Protein AF-A0AAV8SCW3-F1 (afdb_monomer_lite)

Radius of gyration: 29.15 Å; chains: 1; bounding box: 71×76×72 Å

Structure (mmCIF, N/CA/C/O backbone):
data_AF-A0AAV8SCW3-F1
#
_entry.id   AF-A0AAV8SCW3-F1
#
loop_
_atom_site.group_PDB
_atom_site.id
_atom_site.type_symbol
_atom_site.label_atom_id
_atom_site.label_alt_id
_atom_site.label_comp_id
_atom_site.label_asym_id
_atom_site.label_entity_id
_atom_site.label_seq_id
_atom_site.pdbx_PDB_ins_code
_atom_site.Cartn_x
_atom_site.Cartn_y
_atom_site.Cartn_z
_atom_site.occupancy
_atom_site.B_iso_or_equiv
_atom_site.auth_seq_id
_atom_site.auth_comp_id
_atom_site.auth_asym_id
_atom_site.auth_atom_id
_atom_site.pdbx_PDB_model_num
ATOM 1 N N . MET A 1 1 ? 8.916 -46.471 -36.938 1.00 44.56 1 MET A N 1
ATOM 2 C CA . MET A 1 1 ? 9.208 -45.600 -35.773 1.00 44.56 1 MET A CA 1
ATOM 3 C C . MET A 1 1 ? 8.696 -46.179 -34.440 1.00 44.56 1 MET A C 1
ATOM 5 O O . MET A 1 1 ? 8.661 -45.462 -33.456 1.00 44.56 1 MET A O 1
ATOM 9 N N . SER A 1 2 ? 8.352 -47.471 -34.345 1.00 46.06 2 SER A N 1
ATOM 10 C CA . SER A 1 2 ? 7.665 -48.076 -33.186 1.00 46.06 2 SER A CA 1
ATOM 11 C C . SER A 1 2 ? 8.576 -48.681 -32.098 1.00 46.06 2 SER A C 1
ATOM 13 O O . SER A 1 2 ? 8.139 -49.564 -31.369 1.00 46.06 2 SER A O 1
ATOM 15 N N . LYS A 1 3 ? 9.838 -48.249 -31.971 1.00 53.41 3 LYS A N 1
ATOM 16 C CA . LYS A 1 3 ? 10.759 -48.738 -30.919 1.00 53.41 3 LYS A CA 1
ATOM 17 C C . LYS A 1 3 ? 11.682 -47.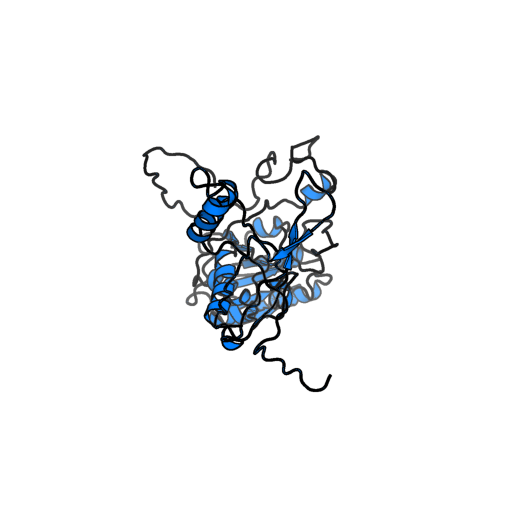638 -30.385 1.00 53.41 3 LYS A C 1
ATOM 19 O O . LYS A 1 3 ? 12.893 -47.815 -30.336 1.00 53.41 3 LYS A O 1
ATOM 24 N N . VAL A 1 4 ? 11.122 -46.483 -30.039 1.00 55.62 4 VAL A N 1
ATOM 25 C CA . VAL A 1 4 ? 11.851 -45.472 -29.264 1.00 55.62 4 VAL A CA 1
ATOM 26 C C . VAL A 1 4 ? 11.096 -45.291 -27.957 1.00 55.62 4 VAL A C 1
ATOM 28 O O . VAL A 1 4 ? 9.950 -44.849 -27.965 1.00 55.62 4 VAL A O 1
ATOM 31 N N . GLU A 1 5 ? 11.719 -45.698 -26.857 1.00 60.50 5 GLU A N 1
ATOM 32 C CA . GLU A 1 5 ? 11.221 -45.464 -25.506 1.00 60.50 5 GLU A CA 1
ATOM 33 C C . GLU A 1 5 ? 11.878 -44.190 -24.973 1.00 60.50 5 GLU A C 1
ATOM 35 O O . GLU A 1 5 ? 13.104 -44.076 -24.936 1.00 60.50 5 GLU A O 1
ATOM 40 N N . MET A 1 6 ? 11.063 -43.204 -24.602 1.00 54.41 6 MET A N 1
ATOM 41 C CA . MET A 1 6 ? 11.548 -41.997 -23.941 1.00 54.41 6 MET A CA 1
ATOM 42 C C . MET A 1 6 ? 11.808 -42.322 -22.473 1.00 54.41 6 MET A C 1
ATOM 44 O O . MET A 1 6 ? 10.876 -42.444 -21.689 1.00 54.41 6 MET A O 1
ATOM 48 N N . VAL A 1 7 ? 13.082 -42.440 -22.108 1.00 62.56 7 VAL A N 1
ATOM 49 C CA . VAL A 1 7 ? 13.530 -42.787 -20.744 1.00 62.56 7 VAL A CA 1
ATOM 50 C C . VAL A 1 7 ? 13.695 -41.561 -19.836 1.00 62.56 7 VAL A C 1
ATOM 52 O O . VAL A 1 7 ? 14.226 -41.656 -18.735 1.00 62.56 7 VAL A O 1
ATOM 55 N N . LEU A 1 8 ? 13.269 -40.389 -20.309 1.00 58.16 8 LEU A N 1
ATOM 56 C CA . LEU A 1 8 ? 13.332 -39.132 -19.573 1.00 58.16 8 LEU A CA 1
ATOM 57 C C . LEU A 1 8 ? 12.243 -39.118 -18.488 1.00 58.16 8 LEU A C 1
ATOM 59 O O . LEU A 1 8 ? 11.066 -39.036 -18.837 1.00 58.16 8 LEU A O 1
ATOM 63 N N . PRO A 1 9 ? 12.591 -39.148 -17.184 1.00 58.59 9 PRO A N 1
ATOM 64 C CA . PRO A 1 9 ? 11.592 -39.116 -16.114 1.00 58.59 9 PRO A CA 1
ATOM 65 C C . PRO A 1 9 ? 10.885 -37.752 -16.003 1.00 58.59 9 PRO A C 1
ATOM 67 O O . PRO A 1 9 ? 9.935 -37.619 -15.236 1.00 58.59 9 PRO A O 1
ATOM 70 N N . VAL A 1 10 ? 11.348 -36.735 -16.745 1.00 52.50 10 VAL A N 1
ATOM 71 C CA . VAL A 1 10 ? 10.848 -35.355 -16.716 1.00 52.50 10 VAL A CA 1
ATOM 72 C C . VAL A 1 10 ? 10.909 -34.698 -18.102 1.00 52.50 10 VAL A C 1
ATOM 74 O O . VAL A 1 10 ? 11.792 -34.990 -18.908 1.00 52.50 10 VAL A O 1
ATOM 77 N N . VAL A 1 11 ? 9.980 -33.777 -18.377 1.00 59.44 11 VAL A N 1
ATOM 78 C CA . VAL A 1 11 ? 9.971 -32.940 -19.592 1.00 59.44 11 VAL A CA 1
ATOM 79 C C . VAL A 1 11 ? 10.861 -31.716 -19.366 1.00 59.44 11 VAL A C 1
ATOM 81 O O . VAL A 1 11 ? 10.663 -30.979 -18.404 1.00 59.44 11 VAL A O 1
ATOM 84 N N . ILE A 1 12 ? 11.832 -31.480 -20.251 1.00 56.88 12 ILE A N 1
ATOM 85 C CA . ILE A 1 12 ? 12.830 -30.410 -20.095 1.00 56.88 12 ILE A CA 1
ATOM 86 C C . ILE A 1 12 ? 12.470 -29.233 -20.999 1.00 56.88 12 ILE A C 1
ATOM 88 O O . ILE A 1 12 ? 12.546 -29.336 -22.221 1.00 56.88 12 ILE A O 1
ATOM 92 N N . GLY A 1 13 ? 12.078 -28.112 -20.389 1.00 51.91 13 GLY A N 1
ATOM 93 C CA . GLY A 1 13 ? 11.714 -26.878 -21.100 1.00 51.91 13 GLY A CA 1
ATOM 94 C C . GLY A 1 13 ? 12.904 -25.995 -21.505 1.00 51.91 13 GLY A C 1
ATOM 95 O O . GLY A 1 13 ? 12.748 -25.111 -22.341 1.00 51.91 13 GLY A O 1
ATOM 96 N N . GLY A 1 14 ? 14.086 -26.238 -20.930 1.00 53.69 14 GLY A N 1
ATOM 97 C CA . GLY A 1 14 ? 15.323 -25.474 -21.124 1.00 53.69 14 GLY A CA 1
ATOM 98 C C . GLY A 1 14 ? 16.219 -25.560 -19.883 1.00 53.69 14 GLY A C 1
ATOM 99 O O . GLY A 1 14 ? 15.741 -25.942 -18.816 1.00 53.69 14 GLY A O 1
ATOM 100 N N . TYR A 1 15 ? 17.503 -25.217 -20.012 1.00 54.19 15 TYR A N 1
ATOM 101 C CA . TYR A 1 15 ? 18.417 -25.065 -18.874 1.00 54.19 15 TYR A CA 1
ATOM 102 C C . TYR A 1 15 ? 19.306 -23.827 -19.060 1.00 54.19 15 TYR A C 1
ATOM 104 O O . TYR A 1 15 ? 19.512 -23.341 -20.180 1.00 54.19 15 TYR A O 1
ATOM 112 N N . THR A 1 16 ? 19.793 -23.303 -17.941 1.00 50.19 16 THR A N 1
ATOM 113 C CA . THR A 1 16 ? 20.697 -22.153 -17.878 1.00 50.19 16 THR A CA 1
ATOM 114 C C . THR A 1 16 ? 21.968 -22.628 -17.198 1.00 50.19 16 THR A C 1
ATOM 116 O O . THR A 1 16 ? 21.901 -23.049 -16.044 1.00 50.19 16 THR A O 1
ATOM 119 N N . ASP A 1 17 ? 23.097 -22.565 -17.901 1.00 55.25 17 ASP A N 1
ATOM 120 C CA . ASP A 1 17 ? 24.391 -22.905 -17.316 1.00 55.25 17 ASP A CA 1
ATOM 121 C C . ASP A 1 17 ? 24.955 -21.695 -16.552 1.00 55.25 17 ASP A C 1
ATOM 123 O O . ASP A 1 17 ? 24.873 -20.536 -16.987 1.00 55.25 17 ASP A O 1
ATOM 127 N N . PHE A 1 18 ? 25.521 -21.985 -15.384 1.00 60.31 18 PHE A N 1
ATOM 128 C CA . PHE A 1 18 ? 26.184 -21.036 -14.509 1.00 60.31 18 PHE A CA 1
ATOM 129 C C . PHE A 1 18 ? 27.503 -21.625 -14.017 1.00 60.31 18 PHE A C 1
ATOM 131 O O . PHE A 1 18 ? 27.624 -22.808 -13.702 1.00 60.31 18 PHE A O 1
ATOM 138 N N . PHE A 1 19 ? 28.473 -20.749 -13.750 1.00 62.16 19 PHE A N 1
ATOM 139 C CA . PHE A 1 19 ? 29.580 -21.135 -12.880 1.00 62.16 19 PHE A CA 1
ATOM 140 C C . PHE A 1 19 ? 29.049 -21.437 -11.476 1.00 62.16 19 PHE A C 1
ATOM 142 O O . PHE A 1 19 ? 28.791 -20.527 -10.693 1.00 62.16 19 PHE A O 1
ATOM 149 N N . SER A 1 20 ? 28.940 -22.723 -11.156 1.00 59.22 20 SER A N 1
ATOM 150 C CA . SER A 1 20 ? 28.432 -23.229 -9.874 1.00 59.22 20 SER A CA 1
ATOM 151 C C . SER A 1 20 ? 29.238 -22.787 -8.643 1.00 59.22 20 SER A C 1
ATOM 153 O O . SER A 1 20 ? 28.736 -22.845 -7.523 1.00 59.22 20 SER A O 1
ATOM 155 N N . SER A 1 21 ? 30.490 -22.339 -8.815 1.00 68.69 21 SER A N 1
ATOM 156 C CA . SER A 1 21 ? 31.307 -21.748 -7.746 1.00 68.69 21 SER A CA 1
ATOM 157 C C . SER A 1 21 ? 32.534 -20.995 -8.278 1.00 68.69 21 SER A C 1
ATOM 159 O O . SER A 1 21 ? 32.952 -21.167 -9.427 1.00 68.69 21 SER A O 1
ATOM 161 N N . ILE A 1 22 ? 33.188 -20.220 -7.401 1.00 76.69 22 ILE A N 1
ATOM 162 C CA . ILE A 1 22 ? 34.499 -19.605 -7.675 1.00 76.69 22 ILE A CA 1
ATOM 163 C C . ILE A 1 22 ? 35.567 -20.657 -8.022 1.00 76.69 22 ILE A C 1
ATOM 165 O O . ILE A 1 22 ? 36.429 -20.410 -8.862 1.00 76.69 22 ILE A O 1
ATOM 169 N N . TYR A 1 23 ? 35.495 -21.851 -7.425 1.00 77.19 23 TYR A N 1
ATOM 170 C CA . TYR A 1 23 ? 36.435 -22.945 -7.676 1.00 77.19 23 TYR A CA 1
ATOM 171 C C . TYR A 1 23 ? 36.224 -23.564 -9.057 1.00 77.19 23 TYR A C 1
ATOM 173 O O . TYR A 1 23 ? 37.191 -23.755 -9.792 1.00 77.19 23 TYR A O 1
ATOM 181 N N . HIS A 1 24 ? 34.964 -23.781 -9.445 1.00 73.50 24 HIS A N 1
ATOM 182 C CA . HIS A 1 24 ? 34.609 -24.215 -10.795 1.00 73.50 24 HIS A CA 1
ATOM 183 C C . HIS A 1 24 ? 35.107 -23.194 -11.832 1.00 73.50 24 HIS A C 1
ATOM 185 O O . HIS A 1 24 ? 35.851 -23.543 -12.751 1.00 73.50 24 HIS A O 1
ATOM 191 N N . LYS A 1 25 ? 34.835 -21.899 -11.611 1.00 77.25 25 LYS A N 1
ATOM 192 C CA . LYS A 1 25 ? 35.335 -20.822 -12.475 1.00 77.25 25 LYS A CA 1
ATOM 193 C C . LYS A 1 25 ? 36.861 -20.797 -12.573 1.00 77.25 25 LYS A C 1
ATOM 195 O O . LYS A 1 25 ? 37.394 -20.585 -13.666 1.00 77.25 25 LYS A O 1
ATOM 200 N N . LYS A 1 26 ? 37.560 -20.995 -11.449 1.00 81.81 26 LYS A N 1
ATOM 201 C CA . LYS A 1 26 ? 39.027 -21.023 -11.382 1.00 81.81 26 LYS A CA 1
ATOM 202 C C . LYS A 1 26 ? 39.591 -22.164 -12.216 1.00 81.81 26 LYS A C 1
ATOM 204 O O . LYS A 1 26 ? 40.471 -21.917 -13.029 1.00 81.81 26 LYS A O 1
ATOM 209 N N . ASN A 1 27 ? 39.067 -23.375 -12.051 1.00 78.38 27 ASN A N 1
ATOM 210 C CA . ASN A 1 27 ? 39.575 -24.567 -12.727 1.00 78.38 27 ASN A CA 1
ATOM 211 C C . ASN A 1 27 ? 39.406 -24.470 -14.250 1.00 78.38 27 ASN A C 1
ATOM 213 O O . ASN A 1 27 ? 40.389 -24.617 -14.974 1.00 78.38 27 ASN A O 1
ATOM 217 N N . CYS A 1 28 ? 38.220 -24.092 -14.743 1.00 74.44 28 CYS A N 1
ATOM 218 C CA . CYS A 1 28 ? 38.017 -23.820 -16.175 1.00 74.44 28 CYS A CA 1
ATOM 219 C C . CYS A 1 28 ? 38.918 -22.675 -16.656 1.00 74.44 28 CYS A C 1
ATOM 221 O O . CYS A 1 28 ? 39.533 -22.729 -17.718 1.00 74.44 28 CYS A O 1
ATOM 223 N N . GLY A 1 29 ? 39.041 -21.631 -15.841 1.00 80.25 29 GLY A N 1
ATOM 224 C CA . GLY A 1 29 ? 39.954 -20.525 -16.067 1.00 80.25 29 GLY A CA 1
ATOM 225 C C . GLY A 1 29 ? 41.400 -20.934 -16.310 1.00 80.25 29 GLY A C 1
ATOM 226 O O . GLY A 1 29 ? 42.013 -20.439 -17.252 1.00 80.25 29 GLY A O 1
ATOM 227 N N . ILE A 1 30 ? 41.923 -21.850 -15.494 1.00 84.06 30 ILE A N 1
ATOM 228 C CA . ILE A 1 30 ? 43.279 -22.392 -15.632 1.00 84.06 30 ILE A CA 1
ATOM 229 C C . ILE A 1 30 ? 43.432 -23.098 -16.984 1.00 84.06 30 ILE A C 1
ATOM 231 O O . ILE A 1 30 ? 44.432 -22.883 -17.661 1.00 84.06 30 ILE A O 1
ATOM 235 N N . ILE A 1 31 ? 42.432 -23.878 -17.405 1.00 77.69 31 ILE A N 1
ATOM 236 C CA . ILE A 1 31 ? 42.459 -24.633 -18.669 1.00 77.69 31 ILE A CA 1
ATOM 237 C C . ILE A 1 31 ? 42.499 -23.698 -19.887 1.00 77.69 31 ILE A C 1
ATOM 239 O O . ILE A 1 31 ? 43.257 -23.936 -20.825 1.00 77.69 31 ILE A O 1
ATOM 243 N N . PHE A 1 32 ? 41.702 -22.625 -19.883 1.00 70.50 32 PHE A N 1
ATOM 244 C CA . PHE A 1 32 ? 41.552 -21.747 -21.052 1.00 70.50 32 PHE A CA 1
ATOM 245 C C . PHE A 1 32 ? 42.481 -20.527 -21.063 1.00 70.50 32 PHE A C 1
ATOM 247 O O . PHE A 1 32 ? 42.763 -19.988 -22.131 1.00 70.50 32 PHE A O 1
ATOM 254 N N . ARG A 1 33 ? 42.916 -20.045 -19.894 1.00 81.56 33 ARG A N 1
ATOM 255 C CA . ARG A 1 33 ? 43.687 -18.795 -19.738 1.00 81.56 33 ARG A CA 1
ATOM 256 C C . ARG A 1 33 ? 45.006 -18.973 -18.984 1.00 81.56 33 ARG A C 1
ATOM 258 O O . ARG A 1 33 ? 45.791 -18.031 -18.912 1.00 81.56 33 ARG A O 1
ATOM 265 N N . GLY A 1 34 ? 45.255 -20.153 -18.422 1.00 84.62 34 GLY A N 1
ATOM 266 C CA . GLY A 1 34 ? 46.420 -20.422 -17.589 1.00 84.62 34 GLY A CA 1
ATOM 267 C C . GLY A 1 34 ? 46.257 -19.977 -16.126 1.00 84.62 34 GLY A C 1
ATOM 268 O O . GLY A 1 34 ? 45.306 -19.280 -15.760 1.00 84.62 34 GLY A O 1
ATOM 269 N N . PRO A 1 35 ? 47.197 -20.378 -15.252 1.00 89.25 35 PRO A N 1
ATOM 270 C CA . PRO A 1 35 ? 47.089 -20.205 -13.801 1.00 89.25 35 PRO A CA 1
ATOM 271 C C . PRO A 1 35 ? 47.328 -18.774 -13.306 1.00 89.25 35 PRO A C 1
ATOM 273 O O . PRO A 1 35 ? 47.004 -18.475 -12.161 1.00 89.25 35 PRO A O 1
ATOM 276 N N . GLN A 1 36 ? 47.873 -17.896 -14.153 1.00 88.94 36 GLN A N 1
ATOM 277 C CA . GLN A 1 36 ? 48.186 -16.501 -13.819 1.00 88.94 36 GLN A CA 1
ATOM 278 C C . GLN A 1 36 ? 46.914 -15.644 -13.690 1.00 88.94 36 GLN A C 1
ATOM 280 O O . GLN A 1 36 ? 46.820 -14.800 -12.807 1.00 88.94 36 GLN A O 1
ATOM 285 N N . THR A 1 37 ? 45.915 -15.871 -14.555 1.00 87.06 37 THR A N 1
ATOM 286 C CA . THR A 1 37 ? 44.647 -15.108 -14.575 1.00 87.06 37 THR A CA 1
ATOM 287 C C . THR A 1 37 ? 43.422 -16.018 -14.765 1.00 87.06 37 THR A C 1
ATOM 289 O O . THR A 1 37 ? 42.635 -15.877 -15.712 1.00 87.06 37 THR A O 1
ATOM 292 N N . PRO A 1 38 ? 43.213 -16.987 -13.856 1.00 84.56 38 PRO A N 1
ATOM 293 C CA . PRO A 1 38 ? 42.184 -17.996 -14.036 1.00 84.56 38 PRO A CA 1
ATOM 294 C C . PRO A 1 38 ? 40.780 -17.403 -13.888 1.00 84.56 38 PRO A C 1
ATOM 296 O O . PRO A 1 38 ? 39.858 -17.841 -14.566 1.00 84.56 38 PRO A O 1
ATOM 299 N N . ILE A 1 39 ? 40.583 -16.348 -13.099 1.00 86.31 39 ILE A N 1
ATOM 300 C CA . ILE A 1 39 ? 39.296 -15.649 -12.988 1.00 86.31 39 ILE A CA 1
ATOM 301 C C . ILE A 1 39 ? 39.509 -14.188 -13.377 1.00 86.31 39 ILE A C 1
ATOM 303 O O . ILE A 1 39 ? 40.441 -13.559 -12.891 1.00 86.31 39 ILE A O 1
ATOM 307 N N . ARG A 1 40 ? 38.668 -13.658 -14.272 1.00 81.62 40 ARG A N 1
ATOM 308 C CA . ARG A 1 40 ? 38.640 -12.221 -14.579 1.00 81.62 40 ARG A CA 1
ATOM 309 C C . ARG A 1 40 ? 37.816 -11.503 -13.519 1.00 81.62 40 ARG A C 1
ATOM 311 O O . ARG A 1 40 ? 36.752 -12.005 -13.164 1.00 81.62 40 ARG A O 1
ATOM 318 N N . ASP A 1 41 ? 38.245 -10.313 -13.113 1.00 82.62 41 ASP A N 1
ATOM 319 C CA . ASP A 1 41 ? 37.565 -9.517 -12.080 1.00 82.62 41 ASP A CA 1
ATOM 320 C C . ASP A 1 41 ? 36.087 -9.249 -12.389 1.00 82.62 41 ASP A C 1
ATOM 322 O O . ASP A 1 41 ? 35.252 -9.211 -11.488 1.00 82.62 41 ASP A O 1
ATOM 326 N N . THR A 1 42 ? 35.735 -9.162 -13.673 1.00 77.75 42 THR A N 1
ATOM 327 C CA . THR A 1 42 ? 34.351 -8.984 -14.126 1.00 77.75 42 THR A CA 1
ATOM 328 C C . THR A 1 42 ? 33.406 -10.096 -13.664 1.00 77.75 42 THR A C 1
ATOM 330 O O . THR A 1 42 ? 32.217 -9.842 -13.503 1.00 77.75 42 THR A O 1
ATOM 333 N N . TRP A 1 43 ? 33.910 -11.307 -13.396 1.00 77.81 43 TRP A N 1
ATOM 334 C CA . TRP A 1 43 ? 33.100 -12.420 -12.888 1.00 77.81 43 TRP A CA 1
ATOM 335 C C . TRP A 1 43 ? 32.514 -12.143 -11.495 1.00 77.81 43 TRP A C 1
ATOM 337 O O . TRP A 1 43 ? 31.433 -12.628 -11.187 1.00 77.81 43 TRP A O 1
ATOM 347 N N . PHE A 1 44 ? 33.187 -11.337 -10.669 1.00 80.31 44 PHE A N 1
ATOM 348 C CA . PHE A 1 44 ? 32.698 -10.968 -9.334 1.00 80.31 44 PHE A CA 1
ATOM 349 C C . PHE A 1 44 ? 31.678 -9.825 -9.357 1.00 80.31 44 PHE A C 1
ATOM 351 O O . PHE A 1 44 ? 31.091 -9.505 -8.327 1.00 80.31 44 PHE A O 1
ATOM 358 N N . GLN A 1 45 ? 31.505 -9.178 -10.509 1.00 76.81 45 GLN A N 1
ATOM 359 C CA . GLN A 1 45 ? 30.727 -7.947 -10.645 1.00 76.81 45 GLN A CA 1
ATOM 360 C C . GLN A 1 45 ? 29.469 -8.140 -11.494 1.00 76.81 45 GLN A C 1
ATOM 362 O O . GLN A 1 45 ? 28.519 -7.374 -11.361 1.00 76.81 45 GLN A O 1
ATOM 367 N N . LEU A 1 46 ? 29.454 -9.154 -12.360 1.00 60.38 46 LEU A N 1
ATOM 368 C CA . LEU A 1 46 ? 28.358 -9.437 -13.278 1.00 60.38 46 LEU A CA 1
ATOM 369 C C . LEU A 1 46 ? 27.955 -10.912 -13.166 1.00 60.38 46 LEU A C 1
ATOM 371 O O . LEU A 1 46 ? 28.811 -11.779 -13.366 1.00 60.38 46 LEU A O 1
ATOM 375 N N . PRO A 1 47 ? 26.671 -11.225 -12.905 1.00 55.31 47 PRO A N 1
ATOM 376 C CA . PRO A 1 47 ? 26.186 -12.588 -13.040 1.00 55.31 47 PRO A CA 1
ATOM 377 C C . PRO A 1 47 ? 26.311 -13.005 -14.509 1.00 55.31 47 PRO A C 1
ATOM 379 O O . PRO A 1 47 ? 25.679 -12.432 -15.395 1.00 55.31 47 PRO A O 1
ATOM 382 N N . VAL A 1 48 ? 27.170 -13.988 -14.775 1.00 59.34 48 VAL A N 1
ATOM 383 C CA . VAL A 1 48 ? 27.309 -14.591 -16.103 1.00 59.34 48 VAL A CA 1
ATOM 384 C C . VAL A 1 48 ? 26.342 -15.762 -16.169 1.00 59.34 48 VAL A C 1
ATOM 386 O O . VAL A 1 48 ? 26.610 -16.811 -15.589 1.00 59.34 48 VAL A O 1
ATOM 389 N N . ALA A 1 49 ? 25.227 -15.555 -16.860 1.00 53.06 49 ALA A N 1
ATOM 390 C CA . ALA A 1 49 ? 24.271 -16.591 -17.215 1.00 53.06 49 ALA A CA 1
ATOM 391 C C . ALA A 1 49 ? 24.213 -16.680 -18.738 1.00 53.06 49 ALA A C 1
ATOM 393 O O . ALA A 1 49 ? 24.180 -15.646 -19.412 1.00 53.06 49 ALA A O 1
ATOM 394 N N . TYR A 1 50 ? 24.174 -17.888 -19.284 1.00 55.22 50 TYR A N 1
ATOM 395 C CA . TYR A 1 50 ? 23.815 -18.081 -20.681 1.00 55.22 50 TYR A CA 1
ATOM 396 C C . TYR A 1 50 ? 22.777 -19.191 -20.800 1.00 55.22 50 TYR A C 1
ATOM 398 O O . TYR A 1 50 ? 22.767 -20.159 -20.044 1.00 55.22 50 TYR A O 1
ATOM 406 N N . HIS A 1 51 ? 21.867 -19.025 -21.755 1.00 42.28 51 HIS A N 1
ATOM 407 C CA . HIS A 1 51 ? 20.941 -20.080 -22.131 1.00 42.28 51 HIS A CA 1
ATOM 408 C C . HIS A 1 51 ? 21.742 -21.185 -22.834 1.00 42.28 51 HIS A C 1
ATOM 410 O O . HIS A 1 51 ? 22.250 -20.981 -23.939 1.00 42.28 51 HIS A O 1
ATOM 416 N N . GLY A 1 52 ? 21.842 -22.351 -22.195 1.00 51.62 52 GLY A N 1
ATOM 417 C CA . GLY A 1 52 ? 22.369 -23.564 -22.809 1.00 51.62 52 GLY A CA 1
ATOM 418 C C . GLY A 1 52 ? 21.269 -24.298 -23.580 1.00 51.62 52 GLY A C 1
ATOM 419 O O . GLY A 1 52 ? 20.116 -24.357 -23.145 1.00 51.62 52 GLY A O 1
ATOM 420 N N . ARG A 1 53 ? 21.596 -24.879 -24.740 1.00 53.44 53 ARG A N 1
ATOM 421 C CA . ARG A 1 53 ? 20.747 -25.885 -25.409 1.00 53.44 53 ARG A CA 1
ATOM 422 C C . ARG A 1 53 ? 21.269 -27.271 -25.058 1.00 53.44 53 ARG A C 1
ATOM 424 O O . ARG A 1 53 ? 22.446 -27.538 -25.286 1.00 53.44 53 ARG A O 1
ATOM 431 N N . ALA A 1 54 ? 20.418 -28.115 -24.465 1.00 52.50 54 ALA A N 1
ATOM 432 C CA . ALA A 1 54 ? 20.882 -29.359 -23.859 1.00 52.50 54 ALA A CA 1
ATOM 433 C C . ALA A 1 54 ? 21.269 -30.282 -25.004 1.00 52.50 54 ALA A C 1
ATOM 435 O O . ALA A 1 54 ? 20.417 -30.714 -25.782 1.00 52.50 54 ALA A O 1
ATOM 436 N N . SER A 1 55 ? 22.565 -30.512 -25.164 1.00 54.81 55 SER A N 1
ATOM 437 C CA . SER A 1 55 ? 23.083 -31.304 -26.268 1.00 54.81 55 SER A CA 1
ATOM 438 C C . SER A 1 55 ? 23.282 -32.731 -25.774 1.00 54.81 55 SER A C 1
ATOM 440 O O . SER A 1 55 ? 24.390 -33.139 -25.458 1.00 54.81 55 SER A O 1
ATOM 442 N N . SER A 1 56 ? 22.180 -33.486 -25.776 1.00 56.28 56 SER A N 1
ATOM 443 C CA . SER A 1 56 ? 22.075 -34.929 -25.489 1.00 56.28 56 SER A CA 1
ATOM 444 C C . SER A 1 56 ? 21.978 -35.308 -24.007 1.00 56.28 56 SER A C 1
ATOM 446 O O . SER A 1 56 ? 22.858 -35.021 -23.207 1.00 56.28 56 SER A O 1
ATOM 448 N N . ILE A 1 57 ? 20.906 -36.027 -23.667 1.00 57.84 57 ILE A N 1
ATOM 449 C CA . ILE A 1 57 ? 20.694 -36.661 -22.362 1.00 57.84 57 ILE A CA 1
ATOM 450 C C . ILE A 1 57 ? 20.851 -38.156 -22.576 1.00 57.84 57 ILE A C 1
ATOM 452 O O . ILE A 1 57 ? 20.187 -38.733 -23.437 1.00 57.84 57 ILE A O 1
ATOM 456 N N . ILE A 1 58 ? 21.748 -38.766 -21.815 1.00 63.00 58 ILE A N 1
ATOM 457 C CA . ILE A 1 58 ? 22.068 -40.189 -21.901 1.00 63.00 58 ILE A CA 1
ATOM 458 C C . ILE A 1 58 ? 21.623 -40.887 -20.618 1.00 63.00 58 ILE A C 1
ATOM 460 O O . ILE A 1 58 ? 21.701 -40.320 -19.528 1.00 63.00 58 ILE A O 1
ATOM 464 N N . VAL A 1 59 ? 21.136 -42.119 -20.739 1.00 64.06 59 VAL A N 1
ATOM 465 C CA . VAL A 1 59 ? 20.792 -42.937 -19.570 1.00 64.06 59 VAL A CA 1
ATOM 466 C C . VAL A 1 59 ? 22.082 -43.370 -18.876 1.00 64.06 59 VAL A C 1
ATOM 468 O O . VAL A 1 59 ? 23.064 -43.706 -19.538 1.00 64.06 59 VAL A O 1
ATOM 471 N N . SER A 1 60 ? 22.085 -43.371 -17.543 1.00 61.69 60 SER A N 1
ATOM 472 C CA . SER A 1 60 ? 23.228 -43.847 -16.758 1.00 61.69 60 SER A CA 1
ATOM 473 C C . SER A 1 60 ? 23.615 -45.276 -17.163 1.00 61.69 60 SER A C 1
ATOM 475 O O . SER A 1 60 ? 22.753 -46.150 -17.255 1.00 61.69 60 SER A O 1
ATOM 477 N N . GLY A 1 61 ? 24.905 -45.502 -17.425 1.00 67.12 61 GLY A N 1
ATOM 478 C CA . GLY A 1 61 ? 25.436 -46.774 -17.932 1.00 67.12 61 GLY A CA 1
ATOM 479 C C . GLY A 1 61 ? 25.449 -46.915 -19.460 1.00 67.12 61 GLY A C 1
ATOM 480 O O . GLY A 1 61 ? 25.946 -47.922 -19.954 1.00 67.12 61 GLY A O 1
ATOM 481 N N . ALA A 1 62 ? 24.943 -45.932 -20.213 1.00 73.94 62 ALA A N 1
ATOM 482 C CA . ALA A 1 62 ? 25.105 -45.889 -21.663 1.00 73.94 62 ALA A CA 1
ATOM 483 C C . ALA A 1 62 ? 26.510 -45.403 -22.057 1.00 73.94 62 ALA A C 1
ATOM 485 O O . ALA A 1 62 ? 27.026 -44.435 -21.492 1.00 73.94 62 ALA A O 1
ATOM 486 N N . ASP A 1 63 ? 27.099 -46.044 -23.067 1.00 76.06 63 ASP A N 1
ATOM 487 C CA . ASP A 1 63 ? 28.380 -45.623 -23.631 1.00 76.06 63 ASP A CA 1
ATOM 488 C C . ASP A 1 63 ? 28.260 -44.246 -24.293 1.00 76.06 63 ASP A C 1
ATOM 490 O O . ASP A 1 63 ? 27.375 -43.998 -25.118 1.00 76.06 63 ASP A O 1
ATOM 494 N N . VAL A 1 64 ? 29.199 -43.352 -23.980 1.00 68.94 64 VAL A N 1
ATOM 495 C CA . VAL A 1 64 ? 29.282 -42.039 -24.624 1.00 68.94 64 VAL A CA 1
ATOM 496 C C . VAL A 1 64 ? 30.261 -42.097 -25.780 1.00 68.94 64 VAL A C 1
ATOM 498 O O . VAL A 1 64 ? 31.475 -42.180 -25.593 1.00 68.94 64 VAL A O 1
ATOM 501 N N . VAL A 1 65 ? 29.733 -42.036 -27.000 1.00 71.75 65 VAL A N 1
ATOM 502 C CA . VAL A 1 65 ? 30.559 -42.043 -28.208 1.00 71.75 65 VAL A CA 1
ATOM 503 C C . VAL A 1 65 ? 31.134 -40.647 -28.435 1.00 71.75 65 VAL A C 1
ATOM 505 O O . VAL A 1 65 ? 30.395 -39.673 -28.589 1.00 71.75 65 VAL A O 1
ATOM 508 N N . ARG A 1 66 ? 32.467 -40.541 -28.489 1.00 73.12 66 ARG A N 1
ATOM 509 C CA . ARG A 1 66 ? 33.154 -39.284 -28.820 1.00 73.12 66 ARG A CA 1
ATOM 510 C C . ARG A 1 66 ? 32.681 -38.783 -30.189 1.00 73.12 66 ARG A C 1
ATOM 512 O O . ARG A 1 66 ? 32.845 -39.466 -31.200 1.00 73.12 66 ARG A O 1
ATOM 519 N N . LEU A 1 67 ? 32.135 -37.569 -30.216 1.00 69.56 67 LEU A N 1
ATOM 520 C CA . LEU A 1 67 ? 31.675 -36.929 -31.446 1.00 69.56 67 LEU A CA 1
ATOM 521 C C . LEU A 1 67 ? 32.844 -36.656 -32.409 1.00 69.56 67 LEU A C 1
ATOM 523 O O . LEU A 1 67 ? 33.997 -36.484 -31.995 1.00 69.56 67 LEU A O 1
ATOM 527 N N . ARG A 1 68 ? 32.533 -36.605 -33.711 1.00 76.00 68 ARG A N 1
ATOM 528 C CA . ARG A 1 68 ? 33.475 -36.116 -34.723 1.00 76.00 68 ARG A CA 1
ATOM 529 C C . ARG A 1 68 ? 33.414 -34.591 -34.743 1.00 76.00 68 ARG A C 1
ATOM 531 O O . ARG A 1 68 ? 32.367 -34.021 -35.034 1.00 76.00 68 ARG A O 1
ATOM 538 N N . GLY A 1 69 ? 34.524 -33.953 -34.404 1.00 74.94 69 GLY A N 1
ATOM 539 C CA . GLY A 1 69 ? 34.694 -32.511 -34.452 1.00 74.94 69 GLY A CA 1
ATOM 540 C C . GLY A 1 69 ? 35.104 -32.032 -35.842 1.00 74.94 69 GLY A C 1
ATOM 541 O O . GLY A 1 69 ? 35.542 -32.808 -36.695 1.00 74.94 69 GLY A O 1
ATOM 542 N N . GLN A 1 70 ? 34.972 -30.726 -36.040 1.00 79.00 70 GLN A N 1
ATOM 543 C CA . GLN A 1 70 ? 35.442 -30.008 -37.215 1.00 79.00 70 GLN A CA 1
ATOM 544 C C . GLN A 1 70 ? 36.722 -29.247 -36.846 1.00 79.00 70 GLN A C 1
ATOM 546 O O . GLN A 1 70 ? 36.719 -28.497 -35.870 1.00 79.00 70 GLN A O 1
ATOM 551 N N . SER A 1 71 ? 37.798 -29.403 -37.617 1.00 70.44 71 SER A N 1
ATOM 552 C CA . SER A 1 71 ? 39.009 -28.587 -37.490 1.00 70.44 71 SER A CA 1
ATOM 553 C C . SER A 1 71 ? 39.247 -27.775 -38.765 1.00 70.44 71 SER A C 1
ATOM 555 O O . SER A 1 71 ? 39.002 -28.233 -39.883 1.00 70.44 71 SER A O 1
ATOM 557 N N . ALA A 1 72 ? 39.697 -26.533 -38.591 1.00 67.62 72 ALA A N 1
ATOM 558 C CA . ALA A 1 72 ? 40.129 -25.652 -39.672 1.00 67.62 72 ALA A CA 1
ATOM 559 C C . ALA A 1 72 ? 41.539 -25.141 -39.334 1.00 67.62 72 ALA A C 1
ATOM 561 O O . ALA A 1 72 ? 41.669 -24.083 -38.715 1.00 67.62 72 ALA A O 1
ATOM 562 N N . PRO A 1 73 ? 42.595 -25.914 -39.648 1.00 65.50 73 PRO A N 1
ATOM 563 C CA . PRO A 1 73 ? 43.970 -25.475 -39.437 1.00 65.50 73 PRO A CA 1
ATOM 564 C C . PRO A 1 73 ? 44.230 -24.194 -40.239 1.00 65.50 73 PRO A C 1
ATOM 566 O O . PRO A 1 73 ? 43.888 -24.129 -41.420 1.00 65.50 73 PRO A O 1
ATOM 569 N N . THR A 1 74 ? 44.843 -23.185 -39.613 1.00 63.16 74 THR A N 1
ATOM 570 C CA . THR A 1 74 ? 45.127 -21.866 -40.220 1.00 63.16 74 THR A CA 1
ATOM 571 C C . THR A 1 74 ? 45.913 -21.947 -41.528 1.00 63.16 74 THR A C 1
ATOM 573 O O . THR A 1 74 ? 45.789 -21.059 -42.366 1.00 63.16 74 THR A O 1
ATOM 576 N N . ASP A 1 75 ? 46.652 -23.038 -41.726 1.00 66.62 75 ASP A N 1
ATOM 577 C CA . ASP A 1 75 ? 47.607 -23.193 -42.820 1.00 66.62 75 ASP A CA 1
ATOM 578 C C . ASP A 1 75 ? 47.109 -24.130 -43.941 1.00 66.62 75 ASP A C 1
ATOM 580 O O . ASP A 1 75 ? 47.853 -24.410 -44.880 1.00 66.62 75 ASP A O 1
ATOM 584 N N . SER A 1 76 ? 45.881 -24.672 -43.869 1.00 63.50 76 SER A N 1
ATOM 585 C CA . SER A 1 76 ? 45.373 -25.628 -44.876 1.00 63.50 76 SER A CA 1
ATOM 586 C C . SER A 1 76 ? 43.838 -25.717 -44.949 1.00 63.50 76 SER A C 1
ATOM 588 O O . SER A 1 76 ? 43.231 -26.501 -44.217 1.00 63.50 76 SER A O 1
ATOM 590 N N . PRO A 1 77 ? 43.182 -24.992 -45.875 1.00 67.81 77 PRO A N 1
ATOM 591 C CA . PRO A 1 77 ? 41.833 -25.334 -46.322 1.00 67.81 77 PRO A CA 1
ATOM 592 C C . PRO A 1 77 ? 41.899 -26.581 -47.232 1.00 67.81 77 PRO A C 1
ATOM 594 O O . PRO A 1 77 ? 42.763 -26.632 -48.109 1.00 67.81 77 PRO A O 1
ATOM 597 N N . PRO A 1 78 ? 41.016 -27.588 -47.073 1.00 72.69 78 PRO A N 1
ATOM 598 C CA . PRO A 1 78 ? 39.657 -27.486 -46.538 1.00 72.69 78 PRO A CA 1
ATOM 599 C C . PRO A 1 78 ? 39.485 -27.954 -45.082 1.00 72.69 78 PRO A C 1
ATOM 601 O O . PRO A 1 78 ? 40.323 -28.648 -44.515 1.00 72.69 78 PRO A O 1
ATOM 604 N N . VAL A 1 79 ? 38.330 -27.599 -44.512 1.00 77.94 79 VAL A N 1
ATOM 605 C CA . VAL A 1 79 ? 37.807 -28.122 -43.241 1.00 77.94 79 VAL A CA 1
ATOM 606 C C . VAL A 1 79 ? 37.967 -29.645 -43.155 1.00 77.94 79 VAL A C 1
ATOM 608 O O . VAL A 1 79 ? 37.523 -30.365 -44.050 1.00 77.94 79 VAL A O 1
ATOM 611 N N . GLN A 1 80 ? 38.527 -30.135 -42.048 1.00 80.31 80 GLN A N 1
ATOM 612 C CA . GLN A 1 80 ? 38.683 -31.563 -41.781 1.00 80.31 80 GLN A CA 1
ATOM 613 C C . GLN A 1 80 ? 37.705 -32.028 -40.698 1.00 80.31 80 GLN A C 1
ATOM 615 O O . GLN A 1 80 ? 37.398 -31.297 -39.756 1.00 80.31 80 GLN A O 1
ATOM 620 N N . PHE A 1 81 ? 37.226 -33.267 -40.823 1.00 80.94 81 PHE A N 1
ATOM 621 C CA . PHE A 1 81 ? 36.370 -33.914 -39.828 1.00 80.94 81 PHE A CA 1
ATOM 622 C C . PHE A 1 81 ? 37.106 -35.101 -39.204 1.00 80.94 81 PHE A C 1
ATOM 624 O O . PHE A 1 81 ? 37.484 -36.050 -39.894 1.00 80.94 81 PHE A O 1
ATOM 631 N N . GLY A 1 82 ? 37.277 -35.079 -37.887 1.00 82.31 82 GLY A N 1
ATOM 632 C CA . GLY A 1 82 ? 38.029 -36.088 -37.137 1.00 82.31 82 GLY A CA 1
ATOM 633 C C . GLY A 1 82 ? 37.475 -36.266 -35.726 1.00 82.31 82 GLY A C 1
ATOM 634 O O . GLY A 1 82 ? 36.511 -35.594 -35.372 1.00 82.31 82 GLY A O 1
ATOM 635 N N . PRO A 1 83 ? 38.011 -37.182 -34.906 1.00 80.19 83 PRO A N 1
ATOM 636 C CA . PRO A 1 83 ? 37.659 -37.233 -33.487 1.00 80.19 83 PRO A CA 1
ATOM 637 C C . PRO A 1 83 ? 37.877 -35.859 -32.839 1.00 80.19 83 PRO A C 1
ATOM 639 O O . PRO A 1 83 ? 38.926 -35.256 -33.053 1.00 80.19 83 PRO A O 1
ATOM 642 N N . SER A 1 84 ? 36.916 -35.355 -32.056 1.00 74.88 84 SER A N 1
ATOM 643 C CA . SER A 1 84 ? 37.095 -34.075 -31.354 1.00 74.88 84 SER A CA 1
ATOM 644 C C . SER A 1 84 ? 38.358 -34.103 -30.490 1.00 74.88 84 SER A C 1
ATOM 646 O O . SER A 1 84 ? 38.534 -35.036 -29.707 1.00 74.88 84 SER A O 1
ATOM 648 N N . GLU A 1 85 ? 39.231 -33.097 -30.607 1.00 72.19 85 GLU A N 1
ATOM 649 C CA . GLU A 1 85 ? 40.475 -33.012 -29.819 1.00 72.19 85 GLU A CA 1
ATOM 650 C C . GLU A 1 85 ? 40.206 -32.672 -28.349 1.00 72.19 85 GLU A C 1
ATOM 652 O O . GLU A 1 85 ? 40.867 -33.192 -27.450 1.00 72.19 85 GLU A O 1
ATOM 657 N N . LYS A 1 86 ? 39.192 -31.836 -28.104 1.00 66.38 86 LYS A N 1
ATOM 658 C CA . LYS A 1 86 ? 38.700 -31.462 -26.776 1.00 66.38 86 LYS A CA 1
ATOM 659 C C . LYS A 1 86 ? 37.223 -31.825 -26.689 1.00 66.38 86 LYS A C 1
ATOM 661 O O . LYS A 1 86 ? 36.459 -31.507 -27.598 1.00 66.38 86 LYS A O 1
ATOM 666 N N . LEU A 1 87 ? 36.845 -32.515 -25.620 1.00 65.88 87 LEU A N 1
ATOM 667 C CA . LEU A 1 87 ? 35.468 -32.889 -25.322 1.00 65.88 87 LEU A CA 1
ATOM 668 C C . LEU A 1 87 ? 35.175 -32.440 -23.895 1.00 65.88 87 LEU A C 1
ATOM 670 O O . LEU A 1 87 ? 35.889 -32.847 -22.980 1.00 65.88 87 LEU A O 1
ATOM 674 N N . ASP A 1 88 ? 34.185 -31.567 -23.754 1.00 61.94 88 ASP A N 1
ATOM 675 C CA . ASP A 1 88 ? 33.681 -31.107 -22.464 1.00 61.94 88 ASP A CA 1
ATOM 676 C C . ASP A 1 88 ? 32.461 -31.949 -22.071 1.00 61.94 88 ASP A C 1
ATOM 678 O O . ASP A 1 88 ? 31.681 -32.346 -22.942 1.00 61.94 88 ASP A O 1
ATOM 682 N N . PHE A 1 89 ? 32.322 -32.245 -20.782 1.00 60.41 89 PHE A N 1
ATOM 683 C CA . PHE A 1 89 ? 31.182 -32.969 -20.226 1.00 60.41 89 PHE A CA 1
ATOM 684 C C . PHE A 1 89 ? 30.665 -32.202 -19.012 1.00 60.41 89 PHE A C 1
ATOM 686 O O . PHE A 1 89 ? 31.382 -32.048 -18.024 1.00 60.41 89 PHE A O 1
ATOM 693 N N . GLU A 1 90 ? 29.406 -31.780 -19.067 1.00 55.25 90 GLU A N 1
ATOM 694 C CA . GLU A 1 90 ? 28.714 -31.144 -17.947 1.00 55.25 90 GLU A CA 1
ATOM 695 C C . GLU A 1 90 ? 27.852 -32.192 -17.225 1.00 55.25 90 GLU A C 1
ATOM 697 O O . GLU A 1 90 ? 27.049 -32.890 -17.847 1.00 55.25 90 GLU A O 1
ATOM 702 N N . LEU A 1 91 ? 28.052 -32.346 -15.910 1.00 54.34 91 LEU A N 1
ATOM 703 C CA . LEU A 1 91 ? 27.213 -33.194 -15.059 1.00 54.34 91 LEU A CA 1
ATOM 704 C C . LEU A 1 91 ? 26.135 -32.329 -14.402 1.00 54.34 91 LEU A C 1
ATOM 706 O O . LEU A 1 91 ? 26.418 -31.588 -13.462 1.00 54.34 91 LEU A O 1
ATOM 710 N N . GLU A 1 92 ? 24.902 -32.473 -14.872 1.00 54.19 92 GLU A N 1
ATOM 711 C CA . GLU A 1 92 ? 23.734 -31.778 -14.327 1.00 54.19 92 GLU A CA 1
ATOM 712 C C . GLU A 1 92 ? 23.101 -32.600 -13.191 1.00 54.19 92 GLU A C 1
ATOM 714 O O . GLU A 1 92 ? 22.708 -33.754 -13.378 1.00 54.19 92 GLU A O 1
ATOM 719 N N . MET A 1 93 ? 22.996 -32.014 -11.994 1.00 50.97 93 MET A N 1
ATOM 720 C CA . MET A 1 93 ? 22.349 -32.621 -10.822 1.00 50.97 93 MET A CA 1
ATOM 721 C C . MET A 1 93 ? 20.964 -31.999 -10.607 1.00 50.97 93 MET A C 1
ATOM 723 O O . MET A 1 93 ? 20.841 -30.789 -10.428 1.00 50.97 93 MET A O 1
ATOM 727 N N . TYR A 1 94 ? 19.923 -32.832 -10.570 1.00 48.22 94 TYR A N 1
ATOM 728 C CA . TYR A 1 94 ? 18.551 -32.411 -10.269 1.00 48.22 94 TYR A CA 1
ATOM 729 C C . TYR A 1 94 ? 18.337 -32.221 -8.757 1.00 48.22 94 TYR A C 1
ATOM 731 O O . TYR A 1 94 ? 18.778 -33.046 -7.955 1.00 48.22 94 TYR A O 1
ATOM 739 N N . SER A 1 95 ? 17.635 -31.155 -8.360 1.00 55.72 95 SER A N 1
ATOM 740 C CA . SER A 1 95 ? 17.262 -30.870 -6.966 1.00 55.72 95 SER A CA 1
ATOM 741 C C . SER A 1 95 ? 15.780 -31.183 -6.681 1.00 55.72 95 SER A C 1
ATOM 743 O O . SER A 1 95 ? 14.914 -31.004 -7.535 1.00 55.72 95 SER A O 1
ATOM 745 N N . ASN A 1 96 ? 15.501 -31.673 -5.464 1.00 60.75 96 ASN A N 1
ATOM 746 C CA . ASN A 1 96 ? 14.197 -32.155 -4.976 1.00 60.75 96 ASN A CA 1
ATOM 747 C C . ASN A 1 96 ? 13.207 -31.019 -4.637 1.00 60.75 96 ASN A C 1
ATOM 749 O O . ASN A 1 96 ? 12.848 -30.861 -3.475 1.00 60.75 96 ASN A O 1
ATOM 753 N N . LEU A 1 97 ? 12.761 -30.235 -5.619 1.00 71.50 97 LEU A N 1
ATOM 754 C CA . LEU A 1 97 ? 11.614 -29.334 -5.437 1.00 71.50 97 LEU A CA 1
ATOM 755 C C . LEU A 1 97 ? 10.415 -29.834 -6.249 1.00 71.50 97 LEU A C 1
ATOM 757 O O . LEU A 1 97 ? 10.542 -30.164 -7.428 1.00 71.50 97 LEU A O 1
ATOM 761 N N . GLY A 1 98 ? 9.248 -29.887 -5.617 1.00 73.00 98 GLY A N 1
ATOM 762 C CA . GLY A 1 98 ? 7.989 -30.347 -6.187 1.00 73.00 98 GLY A CA 1
ATOM 763 C C . GLY A 1 98 ? 6.816 -29.428 -5.850 1.00 73.00 98 GLY A C 1
ATOM 764 O O . GLY A 1 98 ? 6.969 -28.306 -5.372 1.00 73.00 98 GLY A O 1
ATOM 765 N N . LYS A 1 99 ? 5.599 -29.911 -6.118 1.00 78.56 99 LYS A N 1
ATOM 766 C CA . LYS A 1 99 ? 4.357 -29.155 -5.884 1.00 78.56 99 LYS A CA 1
ATOM 767 C C . LYS A 1 99 ? 4.199 -28.715 -4.425 1.00 78.56 99 LYS A C 1
ATOM 769 O O . LYS A 1 99 ? 3.664 -27.639 -4.190 1.00 78.56 99 LYS A O 1
ATOM 774 N N . ASP A 1 100 ? 4.663 -29.529 -3.482 1.00 78.19 100 ASP A N 1
ATOM 775 C CA . ASP A 1 100 ? 4.527 -29.263 -2.047 1.00 78.19 100 ASP A CA 1
ATOM 776 C C . ASP A 1 100 ? 5.448 -28.128 -1.561 1.00 78.19 100 ASP A C 1
ATOM 778 O O . ASP A 1 100 ? 5.195 -27.535 -0.512 1.00 78.19 100 ASP A O 1
ATOM 782 N N . ASP A 1 101 ? 6.471 -27.771 -2.344 1.00 81.88 101 ASP A N 1
ATOM 783 C CA . ASP A 1 101 ? 7.333 -26.615 -2.084 1.00 81.88 101 ASP A CA 1
ATOM 784 C C . ASP A 1 101 ? 6.709 -25.306 -2.598 1.00 81.88 101 ASP A C 1
ATOM 786 O O . ASP A 1 101 ? 7.012 -24.212 -2.110 1.00 81.88 101 ASP A O 1
ATOM 790 N N . VAL A 1 102 ? 5.791 -25.390 -3.567 1.00 84.62 102 VAL A N 1
ATOM 791 C CA . VAL A 1 102 ? 5.002 -24.243 -4.026 1.00 84.62 102 VAL A CA 1
ATOM 792 C C . VAL A 1 102 ? 3.971 -23.905 -2.954 1.00 84.62 102 VAL A C 1
ATOM 794 O O . VAL A 1 102 ? 3.283 -24.781 -2.442 1.00 84.62 102 VAL A O 1
ATOM 797 N N . CYS A 1 103 ? 3.835 -22.620 -2.616 1.00 88.88 103 CYS A N 1
ATOM 798 C CA . CYS A 1 103 ? 2.923 -22.174 -1.558 1.00 88.88 103 CYS A CA 1
ATOM 799 C C . CYS A 1 103 ? 3.218 -22.780 -0.172 1.00 88.88 103 CYS A C 1
ATOM 801 O O . CYS A 1 103 ? 2.307 -22.891 0.654 1.00 88.88 103 CYS A O 1
ATOM 803 N N . SER A 1 104 ? 4.471 -23.161 0.105 1.00 92.00 104 SER A N 1
ATOM 804 C CA . SER A 1 104 ? 4.886 -23.563 1.449 1.00 92.00 104 SER A CA 1
ATOM 805 C C . SER A 1 104 ? 4.632 -22.438 2.461 1.00 92.00 104 SER A C 1
ATOM 807 O O . SER A 1 104 ? 4.541 -21.251 2.117 1.00 92.00 104 SER A O 1
ATOM 809 N N . LYS A 1 105 ? 4.516 -22.799 3.743 1.00 94.94 105 LYS A N 1
ATOM 810 C CA . LYS A 1 105 ? 4.285 -21.817 4.814 1.00 94.94 105 LYS A CA 1
ATOM 811 C C . LYS A 1 105 ? 5.419 -20.796 4.875 1.00 94.94 105 LYS A C 1
ATOM 813 O O . LYS A 1 105 ? 5.169 -19.623 5.137 1.00 94.94 105 LYS A O 1
ATOM 818 N N . GLU A 1 106 ? 6.634 -21.245 4.597 1.00 93.94 106 GLU A N 1
ATOM 819 C CA . GLU A 1 106 ? 7.857 -20.458 4.570 1.00 93.94 106 GLU A CA 1
ATOM 820 C C . GLU A 1 106 ? 7.827 -19.430 3.432 1.00 93.94 106 GLU A C 1
ATOM 822 O O . GLU A 1 106 ? 8.138 -18.264 3.666 1.00 93.94 106 GLU A O 1
ATOM 827 N N . HIS A 1 107 ? 7.386 -19.811 2.227 1.00 93.94 107 HIS A N 1
ATOM 828 C CA . HIS A 1 107 ? 7.249 -18.883 1.097 1.00 93.94 107 HIS A CA 1
ATOM 829 C C . HIS A 1 107 ? 6.156 -17.835 1.333 1.00 93.94 107 HIS A C 1
ATOM 831 O O . HIS A 1 107 ? 6.364 -16.647 1.081 1.00 93.94 107 HIS A O 1
ATOM 837 N N . ILE A 1 108 ? 5.017 -18.260 1.880 1.00 96.12 108 ILE A N 1
ATOM 838 C CA . ILE A 1 108 ? 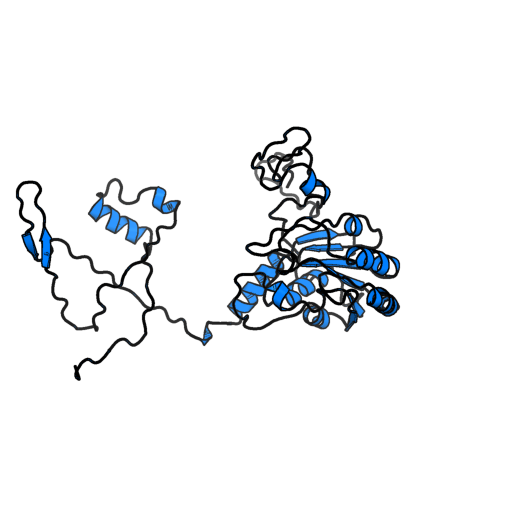3.918 -17.361 2.249 1.00 96.12 108 ILE A CA 1
ATOM 839 C C . ILE A 1 108 ? 4.367 -16.358 3.319 1.00 96.12 108 ILE A C 1
ATOM 841 O O . ILE A 1 108 ? 4.042 -15.170 3.249 1.00 96.12 108 ILE A O 1
ATOM 845 N N . GLU A 1 109 ? 5.084 -16.820 4.346 1.00 96.44 109 GLU A N 1
ATOM 846 C CA . GLU A 1 109 ? 5.565 -15.930 5.401 1.00 96.44 109 GLU A CA 1
ATOM 847 C C . GLU A 1 109 ? 6.683 -15.015 4.899 1.00 96.44 109 GLU A C 1
ATOM 849 O O . GLU A 1 109 ? 6.732 -13.859 5.308 1.00 96.44 109 GLU A O 1
ATOM 854 N N . LEU A 1 110 ? 7.514 -15.464 3.955 1.00 96.19 110 LEU A N 1
ATOM 855 C CA . LEU A 1 110 ? 8.484 -14.598 3.288 1.00 96.19 110 LEU A CA 1
ATOM 856 C C . LEU A 1 110 ? 7.791 -13.458 2.524 1.00 96.19 110 LEU A C 1
ATOM 858 O O . LEU A 1 110 ? 8.221 -12.310 2.634 1.00 96.19 110 LEU A O 1
ATOM 862 N N . ALA A 1 111 ? 6.696 -13.737 1.808 1.00 96.06 111 ALA A N 1
ATOM 863 C CA . ALA A 1 111 ? 5.900 -12.701 1.142 1.00 96.06 111 ALA A CA 1
ATOM 864 C C . ALA A 1 111 ? 5.294 -11.704 2.148 1.00 96.06 111 ALA A C 1
ATOM 866 O O . ALA A 1 111 ? 5.306 -10.491 1.930 1.00 96.06 111 ALA A O 1
ATOM 867 N N . ASN A 1 112 ? 4.802 -12.205 3.282 1.00 97.25 112 ASN A N 1
ATOM 868 C CA . ASN A 1 112 ? 4.285 -11.385 4.376 1.00 97.25 112 ASN A CA 1
ATOM 869 C C . ASN A 1 112 ? 5.373 -10.499 5.000 1.00 97.25 112 ASN A C 1
ATOM 871 O O . ASN A 1 112 ? 5.165 -9.306 5.213 1.00 97.25 112 ASN A O 1
ATOM 875 N N . GLU A 1 113 ? 6.551 -11.062 5.256 1.00 97.62 113 GLU A N 1
ATOM 876 C CA . GLU A 1 113 ? 7.681 -10.342 5.833 1.00 97.62 113 GLU A CA 1
ATOM 877 C C . GLU A 1 113 ? 8.223 -9.273 4.878 1.00 97.62 113 GLU A C 1
ATOM 879 O O . GLU A 1 113 ? 8.497 -8.153 5.309 1.00 97.62 113 GLU A O 1
ATOM 884 N N . ALA A 1 114 ? 8.281 -9.561 3.574 1.00 97.44 114 ALA A N 1
ATOM 885 C CA . ALA A 1 114 ? 8.611 -8.566 2.558 1.00 97.44 114 ALA A CA 1
ATOM 886 C C . ALA A 1 114 ? 7.621 -7.388 2.577 1.00 97.44 114 ALA A C 1
ATOM 888 O O . ALA A 1 114 ? 8.042 -6.229 2.560 1.00 97.44 114 ALA A O 1
ATOM 889 N N . ALA A 1 115 ? 6.316 -7.659 2.696 1.00 98.06 115 ALA A N 1
ATOM 890 C CA . ALA A 1 115 ? 5.305 -6.613 2.829 1.00 98.06 115 ALA A CA 1
ATOM 891 C C . ALA A 1 115 ? 5.484 -5.795 4.122 1.00 98.06 115 ALA A C 1
ATOM 893 O O . ALA A 1 115 ? 5.459 -4.565 4.079 1.00 98.06 115 ALA A O 1
ATOM 894 N N . ARG A 1 116 ? 5.731 -6.442 5.270 1.00 98.00 116 ARG A N 1
ATOM 895 C CA . ARG A 1 116 ? 5.979 -5.751 6.552 1.00 98.00 116 ARG A CA 1
ATOM 896 C C . ARG A 1 116 ? 7.207 -4.842 6.506 1.00 98.00 116 ARG A C 1
ATOM 898 O O . ARG A 1 116 ? 7.155 -3.720 7.010 1.00 98.00 116 ARG A O 1
ATOM 905 N N . GLN A 1 117 ? 8.294 -5.310 5.896 1.00 96.94 117 GLN A N 1
ATOM 906 C CA . GLN A 1 117 ? 9.526 -4.535 5.735 1.00 96.94 117 GLN A CA 1
ATOM 907 C C . GLN A 1 117 ? 9.371 -3.397 4.722 1.00 96.94 117 GLN A C 1
ATOM 909 O O . GLN A 1 117 ? 9.978 -2.341 4.897 1.00 96.94 117 GLN A O 1
ATOM 914 N N . GLY A 1 118 ? 8.565 -3.604 3.678 1.00 96.44 118 GLY A N 1
ATOM 915 C CA . GLY A 1 118 ? 8.361 -2.644 2.595 1.00 96.44 118 GLY A CA 1
ATOM 916 C C . GLY A 1 118 ? 7.422 -1.488 2.938 1.00 96.44 118 GLY A C 1
ATOM 917 O O . GLY A 1 118 ? 7.607 -0.391 2.414 1.00 96.44 118 GLY A O 1
ATOM 918 N N . ILE A 1 119 ? 6.440 -1.694 3.824 1.00 98.31 119 ILE A N 1
ATOM 919 C CA . ILE A 1 119 ? 5.487 -0.643 4.209 1.00 98.31 119 ILE A CA 1
ATOM 920 C C . ILE A 1 119 ? 6.221 0.526 4.879 1.00 98.31 119 ILE A C 1
ATOM 922 O O . ILE A 1 119 ? 6.973 0.372 5.848 1.00 98.31 119 ILE A O 1
ATOM 926 N N . VAL A 1 120 ? 5.947 1.727 4.375 1.00 97.00 120 VAL A N 1
ATOM 927 C CA . VAL A 1 120 ? 6.574 2.970 4.815 1.00 97.00 120 VAL A CA 1
ATOM 928 C C . VAL A 1 120 ? 5.583 3.763 5.649 1.00 97.00 120 VAL A C 1
ATOM 930 O O . VAL A 1 120 ? 4.520 4.167 5.179 1.00 97.00 120 VAL A O 1
ATOM 933 N N . LEU A 1 121 ? 5.949 4.051 6.893 1.00 95.94 121 LEU A N 1
ATOM 934 C CA . LEU A 1 121 ? 5.285 5.096 7.661 1.00 95.94 121 LEU A CA 1
ATOM 935 C C . LEU A 1 121 ? 5.732 6.439 7.071 1.00 95.94 121 LEU A C 1
ATOM 937 O O . LEU A 1 121 ? 6.933 6.668 6.944 1.00 95.94 121 LEU A O 1
ATOM 941 N N . LEU A 1 122 ? 4.781 7.294 6.680 1.00 94.31 122 LEU A N 1
ATOM 942 C CA . LEU A 1 122 ? 5.002 8.603 6.041 1.00 94.31 122 LEU A CA 1
ATOM 943 C C . LEU A 1 122 ? 4.727 9.786 6.977 1.00 94.31 122 LEU A C 1
ATOM 945 O O . LEU A 1 122 ? 5.471 10.769 6.990 1.00 94.31 122 LEU A O 1
ATOM 949 N N . LYS A 1 123 ? 3.691 9.669 7.809 1.00 93.12 123 LYS A N 1
ATOM 950 C CA . LYS A 1 123 ? 3.364 10.607 8.890 1.00 93.12 123 LYS A CA 1
ATOM 951 C C . LYS A 1 123 ? 2.984 9.813 10.132 1.00 93.12 123 LYS A C 1
ATOM 953 O O . LYS A 1 123 ? 2.345 8.768 10.017 1.00 93.12 123 LYS A O 1
ATOM 958 N N . LYS A 1 124 ? 3.344 10.329 11.305 1.00 90.50 124 LYS A N 1
ATOM 959 C CA . LYS A 1 124 ? 2.861 9.849 12.599 1.00 90.50 124 LYS A CA 1
ATOM 960 C C . LYS A 1 124 ? 2.910 10.976 13.628 1.00 90.50 124 LYS A C 1
ATOM 962 O O . LYS A 1 124 ? 3.986 11.511 13.885 1.00 90.50 124 LYS A O 1
ATOM 967 N N . ASP A 1 125 ? 1.772 11.249 14.248 1.00 89.44 125 ASP A N 1
ATOM 968 C CA . ASP A 1 125 ? 1.662 12.049 15.464 1.00 89.44 125 ASP A CA 1
ATOM 969 C C . ASP A 1 125 ? 2.001 11.179 16.695 1.00 89.44 125 ASP A C 1
ATOM 971 O O . ASP A 1 125 ? 1.972 9.938 16.658 1.00 89.44 125 ASP A O 1
ATOM 975 N N . ASP A 1 126 ? 2.348 11.813 17.815 1.00 72.25 126 ASP A N 1
ATOM 976 C CA . ASP A 1 126 ? 2.619 11.088 19.056 1.00 72.25 126 ASP A CA 1
ATOM 977 C C . ASP A 1 126 ? 1.366 10.320 19.523 1.00 72.25 126 ASP A C 1
ATOM 979 O O . ASP A 1 126 ? 0.248 10.825 19.479 1.00 72.25 126 ASP A O 1
ATOM 983 N N . ASN A 1 127 ? 1.559 9.059 19.930 1.00 77.94 127 ASN A N 1
ATOM 984 C CA . ASN A 1 127 ? 0.523 8.111 20.381 1.00 77.94 127 ASN A CA 1
ATOM 985 C C . ASN A 1 127 ? -0.532 7.659 19.345 1.00 77.94 127 ASN A C 1
ATOM 987 O O . ASN A 1 127 ? -1.419 6.890 19.697 1.00 77.94 127 ASN A O 1
ATOM 991 N N . ALA A 1 128 ? -0.424 8.064 18.075 1.00 83.56 128 ALA A N 1
ATOM 992 C CA . ALA A 1 128 ? -1.363 7.657 17.019 1.00 83.56 128 ALA A CA 1
ATOM 993 C C . ALA A 1 128 ? -1.305 6.161 16.670 1.00 83.56 128 ALA A C 1
ATOM 995 O O . ALA A 1 128 ? -2.314 5.539 16.353 1.00 83.56 128 ALA A O 1
ATOM 996 N N . LEU A 1 129 ? -0.092 5.609 16.693 1.00 88.00 129 LEU A N 1
ATOM 997 C CA . LEU A 1 129 ? 0.216 4.209 16.432 1.00 88.00 129 LEU A CA 1
ATOM 998 C C . LEU A 1 129 ? 1.269 3.726 17.443 1.00 88.00 129 LEU A C 1
ATOM 1000 O O . LEU A 1 129 ? 2.144 4.523 17.817 1.00 88.00 129 LEU A O 1
ATOM 1004 N N . PRO A 1 130 ? 1.242 2.437 17.829 1.00 92.12 130 PRO A N 1
ATOM 1005 C CA . PRO A 1 130 ? 0.286 1.417 17.381 1.00 92.12 130 PRO A CA 1
ATOM 1006 C C . PRO A 1 130 ? -1.097 1.543 18.040 1.00 92.12 130 PRO A C 1
ATOM 1008 O O . PRO A 1 130 ? -1.215 1.982 19.183 1.00 92.12 130 PRO A O 1
ATOM 1011 N N . LEU A 1 131 ? -2.142 1.116 17.330 1.00 91.06 131 LEU A N 1
ATOM 1012 C CA . LEU A 1 131 ? -3.470 0.887 17.894 1.00 91.06 131 LEU A CA 1
ATOM 1013 C C . LEU A 1 131 ? -3.381 -0.321 18.828 1.00 91.06 131 LEU A C 1
ATOM 1015 O O . LEU A 1 131 ? -2.988 -1.408 18.415 1.00 91.06 131 LEU A O 1
ATOM 1019 N N . THR A 1 132 ? -3.716 -0.158 20.104 1.00 86.06 132 THR A N 1
ATOM 1020 C CA . THR A 1 132 ? -3.642 -1.277 21.053 1.00 86.06 132 THR A CA 1
ATOM 1021 C C . THR A 1 132 ? -5.009 -1.924 21.215 1.00 86.06 132 THR A C 1
ATOM 1023 O O . THR A 1 132 ? -6.017 -1.225 21.276 1.00 86.06 132 THR A O 1
ATOM 1026 N N . LYS A 1 133 ? -5.064 -3.254 21.367 1.00 80.31 133 LYS A N 1
ATOM 1027 C CA . LYS A 1 133 ? -6.328 -3.970 21.642 1.00 80.31 133 LYS A CA 1
ATOM 1028 C C . LYS A 1 133 ? -7.024 -3.497 22.927 1.00 80.31 133 LYS A C 1
ATOM 1030 O O . LYS A 1 133 ? -8.224 -3.691 23.086 1.00 80.31 133 LYS A O 1
ATOM 1035 N N . ALA A 1 134 ? -6.268 -2.902 23.854 1.00 80.69 134 ALA A N 1
ATOM 1036 C CA . ALA A 1 134 ? -6.805 -2.355 25.094 1.00 80.69 134 ALA A CA 1
ATOM 1037 C C . ALA A 1 134 ? -7.646 -1.091 24.851 1.00 80.69 134 ALA A C 1
ATOM 1039 O O . ALA A 1 134 ? -8.676 -0.915 25.500 1.00 80.69 134 ALA A O 1
ATOM 1040 N N . THR A 1 135 ? -7.220 -0.235 23.918 1.00 81.12 135 THR A N 1
ATOM 1041 C CA . THR A 1 135 ? -7.824 1.085 23.670 1.00 81.12 135 THR A CA 1
ATOM 1042 C C . THR A 1 135 ? -8.609 1.176 22.365 1.00 81.12 135 THR A C 1
ATOM 1044 O O . THR A 1 135 ? -9.347 2.134 22.185 1.00 81.12 135 THR A O 1
ATOM 1047 N N . CYS A 1 136 ? -8.461 0.207 21.461 1.00 89.31 136 CYS A N 1
ATOM 1048 C CA . CYS A 1 136 ? -9.098 0.196 20.151 1.00 89.31 136 CYS A CA 1
ATOM 1049 C C . CYS A 1 136 ? -9.780 -1.157 19.919 1.00 89.31 136 CYS A C 1
ATOM 1051 O O . CYS A 1 136 ? -9.139 -2.139 19.537 1.00 89.31 136 CYS A O 1
ATOM 1053 N N . LYS A 1 137 ? -11.082 -1.213 20.214 1.00 92.31 137 LYS A N 1
ATOM 1054 C CA . LYS A 1 137 ? -11.930 -2.404 20.066 1.00 92.31 137 LYS A CA 1
ATOM 1055 C C . LYS A 1 137 ? -12.717 -2.379 18.765 1.00 92.31 137 LYS A C 1
ATOM 1057 O O . LYS A 1 137 ? -12.960 -3.448 18.208 1.00 92.31 137 LYS A O 1
ATOM 1062 N N . THR A 1 138 ? -13.106 -1.193 18.301 1.00 95.12 138 THR A N 1
ATOM 1063 C CA . THR A 1 138 ? -13.870 -0.994 17.067 1.00 95.12 138 THR A CA 1
ATOM 1064 C C . THR A 1 138 ? -13.108 -0.091 16.108 1.00 95.12 138 THR A C 1
ATOM 1066 O O . THR A 1 138 ? -12.818 1.063 16.418 1.00 95.12 138 THR A O 1
ATOM 1069 N N . VAL A 1 139 ? -12.823 -0.610 14.919 1.00 96.88 139 VAL A N 1
ATOM 1070 C CA . VAL A 1 139 ? -12.194 0.126 13.824 1.00 96.88 139 VAL A CA 1
ATOM 1071 C C . VAL A 1 139 ? -13.190 0.280 12.688 1.00 96.88 139 VAL A C 1
ATOM 1073 O O . VAL A 1 139 ? -13.799 -0.705 12.273 1.00 96.88 139 VAL A O 1
ATOM 1076 N N . VAL A 1 140 ? -13.314 1.489 12.145 1.00 97.94 140 VAL A N 1
ATOM 1077 C CA . VAL A 1 140 ? -14.041 1.700 10.888 1.00 97.94 140 VAL A CA 1
ATOM 1078 C C . VAL A 1 140 ? -13.034 1.765 9.743 1.00 97.94 140 VAL A C 1
ATOM 1080 O O . VAL A 1 140 ? -12.143 2.615 9.740 1.00 97.94 140 VAL A O 1
ATOM 1083 N N . ALA A 1 141 ? -13.150 0.843 8.788 1.00 98.12 141 ALA A N 1
ATOM 1084 C CA . ALA A 1 141 ? -12.317 0.771 7.591 1.00 98.12 141 ALA A CA 1
ATOM 1085 C C . ALA A 1 141 ? -13.094 1.319 6.388 1.00 98.12 141 ALA A C 1
ATOM 1087 O O . ALA A 1 141 ? -14.130 0.769 6.013 1.00 98.12 141 ALA A O 1
ATOM 1088 N N . ILE A 1 142 ? -12.592 2.396 5.787 1.00 98.38 142 ILE A N 1
ATOM 1089 C CA . ILE A 1 142 ? -13.300 3.171 4.763 1.00 98.38 142 ILE A CA 1
ATOM 1090 C C . ILE A 1 142 ? -12.475 3.242 3.485 1.00 98.38 142 ILE A C 1
ATOM 1092 O O . ILE A 1 142 ? -11.257 3.372 3.550 1.00 98.38 142 ILE A O 1
ATOM 1096 N N . GLY A 1 143 ? -13.126 3.221 2.325 1.00 97.62 143 GLY A N 1
ATOM 1097 C CA . GLY A 1 143 ? -12.522 3.650 1.064 1.00 97.62 143 GLY A CA 1
ATOM 1098 C C . GLY A 1 143 ? -12.381 2.546 0.017 1.00 97.62 143 GLY A C 1
ATOM 1099 O O . GLY A 1 143 ? -12.569 1.357 0.312 1.00 97.62 143 GLY A O 1
ATOM 1100 N N . PRO A 1 144 ? -12.019 2.933 -1.221 1.00 96.75 144 PRO A N 1
ATOM 1101 C CA . PRO A 1 144 ? -12.048 2.043 -2.383 1.00 96.75 144 PRO A CA 1
ATOM 1102 C C . PRO A 1 144 ? -11.086 0.855 -2.255 1.00 96.75 144 PRO A C 1
ATOM 1104 O O . PRO A 1 144 ? -11.289 -0.179 -2.885 1.00 96.75 144 PRO A O 1
ATOM 1107 N N . HIS A 1 145 ? -10.067 0.963 -1.400 1.00 97.69 145 HIS A N 1
ATOM 1108 C CA . HIS A 1 145 ? -9.090 -0.096 -1.171 1.00 97.69 145 HIS A CA 1
ATOM 1109 C C . HIS A 1 145 ? -9.233 -0.836 0.168 1.00 97.69 145 HIS A C 1
ATOM 1111 O O . HIS A 1 145 ? -8.433 -1.723 0.460 1.00 97.69 145 HIS A O 1
ATOM 1117 N N . ALA A 1 146 ? -10.260 -0.566 0.979 1.00 96.88 146 ALA A N 1
ATOM 1118 C CA . ALA A 1 146 ? -10.435 -1.294 2.243 1.00 96.88 146 ALA A CA 1
ATOM 1119 C C . ALA A 1 146 ? -10.732 -2.796 2.017 1.00 96.88 146 ALA A C 1
ATOM 1121 O O . ALA A 1 146 ? -10.347 -3.646 2.821 1.00 96.88 146 ALA A O 1
ATOM 1122 N N . LYS A 1 147 ? -11.331 -3.142 0.870 1.00 95.44 147 LYS A N 1
ATOM 1123 C CA . LYS A 1 147 ? -11.512 -4.523 0.382 1.00 95.44 147 LYS A CA 1
ATOM 1124 C C . LYS A 1 147 ? -10.586 -4.863 -0.793 1.00 95.44 147 LYS A C 1
ATOM 1126 O O . LYS A 1 147 ? -10.949 -5.667 -1.645 1.00 95.44 147 LYS A O 1
ATOM 1131 N N . ALA A 1 148 ? -9.409 -4.238 -0.856 1.00 93.94 148 ALA A N 1
ATOM 1132 C CA . ALA A 1 148 ? -8.440 -4.470 -1.921 1.00 93.94 148 ALA A CA 1
ATOM 1133 C C . ALA A 1 148 ? -8.135 -5.967 -2.107 1.00 93.94 148 ALA A C 1
ATOM 1135 O O . ALA A 1 148 ? -7.784 -6.668 -1.155 1.00 93.94 148 ALA A O 1
ATOM 1136 N N . THR A 1 149 ? -8.258 -6.426 -3.353 1.00 92.56 149 THR A N 1
ATOM 1137 C CA . THR A 1 149 ? -7.903 -7.777 -3.795 1.00 92.56 149 THR A CA 1
ATOM 1138 C C . THR A 1 149 ? -6.722 -7.688 -4.766 1.00 92.56 149 THR A C 1
ATOM 1140 O O . THR A 1 149 ? -5.599 -7.440 -4.331 1.00 92.56 149 THR A O 1
ATOM 1143 N N . ASN A 1 150 ? -6.965 -7.800 -6.072 1.00 91.81 150 ASN A N 1
ATOM 1144 C CA . ASN A 1 150 ? -5.953 -7.854 -7.127 1.00 91.81 150 ASN A CA 1
ATOM 1145 C C . ASN A 1 150 ? -5.047 -6.624 -7.163 1.00 91.81 150 ASN A C 1
ATOM 1147 O O . ASN A 1 150 ? -3.884 -6.753 -7.524 1.00 91.81 150 ASN A O 1
ATOM 1151 N N . VAL A 1 151 ? -5.537 -5.453 -6.738 1.00 94.88 151 VAL A N 1
ATOM 1152 C CA . VAL A 1 151 ? -4.705 -4.243 -6.676 1.00 94.88 151 VAL A CA 1
ATOM 1153 C C . VAL A 1 151 ? -3.456 -4.451 -5.819 1.00 94.88 151 VAL A C 1
ATOM 1155 O O . VAL A 1 151 ? -2.397 -3.969 -6.186 1.00 94.88 151 VAL A O 1
ATOM 1158 N N . MET A 1 152 ? -3.516 -5.244 -4.740 1.00 97.38 152 MET A N 1
ATOM 1159 C CA . MET A 1 152 ? -2.336 -5.495 -3.903 1.00 97.38 152 MET A CA 1
ATOM 1160 C C . MET A 1 152 ? -1.232 -6.270 -4.632 1.00 97.38 152 MET A C 1
ATOM 1162 O O . MET A 1 152 ? -0.105 -6.269 -4.155 1.00 97.38 152 MET A O 1
ATOM 1166 N N . LEU A 1 153 ? -1.528 -6.931 -5.754 1.00 96.31 153 LEU A N 1
ATOM 1167 C CA . LEU A 1 153 ? -0.552 -7.707 -6.521 1.00 96.31 153 LEU A CA 1
ATOM 1168 C C . LEU A 1 153 ? 0.246 -6.850 -7.514 1.00 96.31 153 LEU A C 1
ATOM 1170 O O . LEU A 1 153 ? 1.320 -7.269 -7.934 1.00 96.31 153 LEU A O 1
ATOM 1174 N N . GLY A 1 154 ? -0.256 -5.669 -7.891 1.00 94.81 154 GLY A N 1
ATOM 1175 C CA . GLY A 1 154 ? 0.322 -4.884 -8.982 1.00 94.81 154 GLY A CA 1
ATOM 1176 C C . GLY A 1 154 ? 0.184 -5.590 -10.338 1.00 94.81 154 GLY A C 1
ATOM 1177 O O . GLY A 1 154 ? -0.803 -6.284 -10.588 1.00 94.81 154 GLY A O 1
ATOM 1178 N N . ASN A 1 155 ? 1.155 -5.388 -11.233 1.00 92.19 155 ASN A N 1
ATOM 1179 C CA . ASN A 1 155 ? 1.227 -6.018 -12.557 1.00 92.19 155 ASN A CA 1
ATOM 1180 C C . ASN A 1 155 ? 2.215 -7.203 -12.572 1.00 92.19 155 ASN A C 1
ATOM 1182 O O . ASN A 1 155 ? 2.887 -7.474 -11.583 1.00 92.19 155 ASN A O 1
ATOM 1186 N N . TYR A 1 156 ? 2.287 -7.932 -13.695 1.00 93.81 156 TYR A N 1
ATOM 1187 C CA . TYR A 1 156 ? 3.190 -9.086 -13.872 1.00 93.81 156 TYR A CA 1
ATOM 1188 C C . TYR A 1 156 ? 3.082 -10.160 -12.766 1.00 93.81 156 TYR A C 1
ATOM 1190 O O . TYR A 1 156 ? 4.042 -10.868 -12.467 1.00 93.81 156 TYR A O 1
ATOM 1198 N N . ALA A 1 157 ? 1.894 -10.306 -12.175 1.00 90.12 157 ALA A N 1
ATOM 1199 C CA . ALA A 1 157 ? 1.626 -11.252 -11.100 1.00 90.12 157 ALA A CA 1
ATOM 1200 C C . ALA A 1 157 ? 0.916 -12.515 -11.612 1.00 90.12 157 ALA A C 1
ATOM 1202 O O . ALA A 1 157 ? 0.034 -12.454 -12.470 1.00 90.12 157 ALA A O 1
ATOM 1203 N N . GLY A 1 158 ? 1.290 -13.665 -11.048 1.00 89.06 158 GLY A N 1
ATOM 1204 C CA . GLY A 1 158 ? 0.545 -14.916 -11.193 1.00 89.06 158 GLY A CA 1
ATOM 1205 C C . GLY A 1 158 ? -0.644 -15.001 -10.231 1.00 89.06 158 GLY A C 1
ATOM 1206 O O . GLY A 1 158 ? -0.941 -14.067 -9.487 1.00 89.06 158 GLY A O 1
ATOM 1207 N N . VAL A 1 159 ? -1.314 -16.154 -10.216 1.00 91.12 159 VAL A N 1
ATOM 1208 C CA . VAL A 1 159 ? -2.372 -16.434 -9.234 1.00 91.12 159 VAL A CA 1
ATOM 1209 C C . VAL A 1 159 ? -1.720 -16.679 -7.867 1.00 91.12 159 VAL A C 1
ATOM 1211 O O . VAL A 1 159 ? -0.910 -17.602 -7.758 1.00 91.12 159 VAL A O 1
ATOM 1214 N N . PRO A 1 160 ? -2.033 -15.880 -6.829 1.00 91.69 160 PRO A N 1
ATOM 1215 C CA . PRO A 1 160 ? -1.457 -16.076 -5.506 1.00 91.69 160 PRO A CA 1
ATOM 1216 C C . PRO A 1 160 ? -2.000 -17.350 -4.855 1.00 91.69 160 PRO A C 1
ATOM 1218 O O . PRO A 1 160 ? -3.107 -17.803 -5.153 1.00 91.69 160 PRO A O 1
ATOM 1221 N N . CYS A 1 161 ? -1.244 -17.896 -3.907 1.00 91.06 161 CYS A N 1
ATOM 1222 C CA . CYS A 1 161 ? -1.628 -19.097 -3.168 1.00 91.06 161 CYS A CA 1
ATOM 1223 C C . CYS A 1 161 ? -2.865 -18.855 -2.295 1.00 91.06 161 CYS A C 1
ATOM 1225 O O . CYS A 1 161 ? -3.711 -19.725 -2.102 1.00 91.06 161 CYS A O 1
ATOM 1227 N N . GLN A 1 162 ? -2.946 -17.652 -1.734 1.00 92.50 162 GLN A N 1
ATOM 1228 C CA . GLN A 1 162 ? -4.043 -17.173 -0.909 1.00 92.50 162 GLN A CA 1
ATOM 1229 C C . GLN A 1 162 ? -4.022 -15.647 -0.901 1.00 92.50 162 GLN A C 1
ATOM 1231 O O . GLN A 1 162 ? -3.028 -15.044 -1.268 1.00 92.50 162 GLN A O 1
ATOM 1236 N N . MET A 1 163 ? -5.090 -15.003 -0.443 1.00 94.62 163 MET A N 1
ATOM 1237 C CA . MET A 1 163 ? -5.113 -13.549 -0.278 1.00 94.62 163 MET A CA 1
ATOM 1238 C C . MET A 1 163 ? -5.613 -13.194 1.114 1.00 94.62 163 MET A C 1
ATOM 1240 O O . MET A 1 163 ? -6.577 -13.772 1.611 1.00 94.62 163 MET A O 1
ATOM 1244 N N . THR A 1 164 ? -4.961 -12.238 1.767 1.00 96.62 164 TH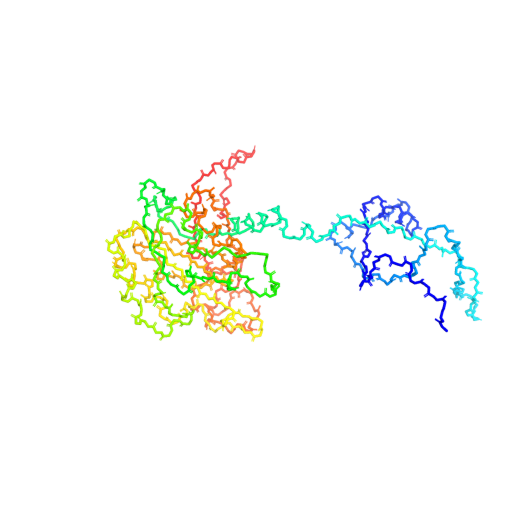R A N 1
ATOM 1245 C CA . THR A 1 164 ? -5.465 -11.613 2.992 1.00 96.62 164 THR A CA 1
ATOM 1246 C C . THR A 1 164 ? -5.774 -10.153 2.708 1.00 96.62 164 THR A C 1
ATOM 1248 O O . THR A 1 164 ? -4.867 -9.333 2.596 1.00 96.62 164 THR A O 1
ATOM 1251 N N . PHE A 1 165 ? -7.064 -9.844 2.581 1.00 95.62 165 PHE A N 1
ATOM 1252 C CA . PHE A 1 165 ? -7.557 -8.492 2.312 1.00 95.62 165 PHE A CA 1
ATOM 1253 C C . PHE A 1 165 ? -7.385 -7.583 3.538 1.00 95.62 165 PHE A C 1
ATOM 1255 O O . PHE A 1 165 ? -7.346 -8.094 4.663 1.00 95.62 165 PHE A O 1
ATOM 1262 N N . PRO A 1 166 ? -7.322 -6.249 3.371 1.00 97.62 166 PRO A N 1
ATOM 1263 C CA . PRO A 1 166 ? -7.065 -5.340 4.488 1.00 97.62 166 PRO A CA 1
ATOM 1264 C C . PRO A 1 166 ? -8.062 -5.466 5.645 1.00 97.62 166 PRO A C 1
ATOM 1266 O O . PRO A 1 166 ? -7.634 -5.628 6.787 1.00 97.62 166 PRO A O 1
ATOM 1269 N N . ILE A 1 167 ? -9.371 -5.501 5.364 1.00 97.19 167 ILE A N 1
ATOM 1270 C CA . ILE A 1 167 ? -10.396 -5.712 6.405 1.00 97.19 167 ILE A CA 1
ATOM 1271 C C . ILE A 1 167 ? -10.205 -7.029 7.174 1.00 97.19 167 ILE A C 1
ATOM 1273 O O . ILE A 1 167 ? -10.249 -7.028 8.398 1.00 97.19 167 ILE A O 1
ATOM 1277 N N . VAL A 1 168 ? -9.882 -8.126 6.481 1.00 96.50 168 VAL A N 1
ATOM 1278 C CA . VAL A 1 168 ? -9.658 -9.446 7.099 1.00 96.50 168 VAL A CA 1
ATOM 1279 C C . VAL A 1 168 ? -8.394 -9.436 7.965 1.00 96.50 168 VAL A C 1
ATOM 1281 O O . VAL A 1 168 ? -8.322 -10.103 8.997 1.00 96.50 168 VAL A O 1
ATOM 1284 N N . GLY A 1 169 ? -7.379 -8.663 7.569 1.00 96.94 169 GLY A N 1
ATOM 1285 C CA . GLY A 1 169 ? -6.203 -8.414 8.398 1.00 96.94 169 GLY A CA 1
ATOM 1286 C C . GLY A 1 169 ? -6.564 -7.704 9.705 1.00 96.94 169 GLY A C 1
ATOM 1287 O O . GLY A 1 169 ? -6.137 -8.139 10.776 1.00 96.94 169 GLY A O 1
ATOM 1288 N N . LEU A 1 170 ? -7.376 -6.645 9.625 1.00 97.38 170 LEU A N 1
ATOM 1289 C CA . LEU A 1 170 ? -7.824 -5.856 10.779 1.00 97.38 170 LEU A CA 1
ATOM 1290 C C . LEU A 1 170 ? -8.713 -6.663 11.744 1.00 97.38 170 LEU A C 1
ATOM 1292 O O . LEU A 1 170 ? -8.572 -6.522 12.959 1.00 97.38 170 LEU A O 1
ATOM 1296 N N . GLU A 1 171 ? -9.571 -7.548 11.227 1.00 96.69 171 GLU A N 1
ATOM 1297 C CA . GLU A 1 171 ? -10.488 -8.397 12.014 1.00 96.69 171 GLU A CA 1
ATOM 1298 C C . GLU A 1 171 ? -9.768 -9.313 13.018 1.00 96.69 171 GLU A C 1
ATOM 1300 O O . GLU A 1 171 ? -10.338 -9.720 14.030 1.00 96.69 171 GLU A O 1
ATOM 1305 N N . LYS A 1 172 ? -8.476 -9.596 12.808 1.00 95.12 172 LYS A N 1
ATOM 1306 C CA . LYS A 1 172 ? -7.646 -10.343 13.773 1.00 95.12 172 LYS A CA 1
ATOM 1307 C C . LYS A 1 172 ? -7.342 -9.556 15.052 1.00 95.12 172 LYS A C 1
ATOM 1309 O O . LYS A 1 172 ? -6.867 -10.125 16.047 1.00 95.12 172 LYS A O 1
ATOM 1314 N N . TYR A 1 173 ? -7.560 -8.244 15.029 1.00 95.56 173 TYR A N 1
ATOM 1315 C CA . TYR A 1 173 ? -7.159 -7.335 16.092 1.00 95.56 173 TYR A CA 1
ATOM 1316 C C . TYR A 1 173 ? -8.318 -6.591 16.744 1.00 95.56 173 TYR A C 1
ATOM 1318 O O . TYR A 1 173 ? -8.260 -6.385 17.956 1.00 95.56 173 TYR A O 1
ATOM 1326 N N . ALA A 1 174 ? -9.348 -6.237 15.980 1.00 95.56 174 ALA A N 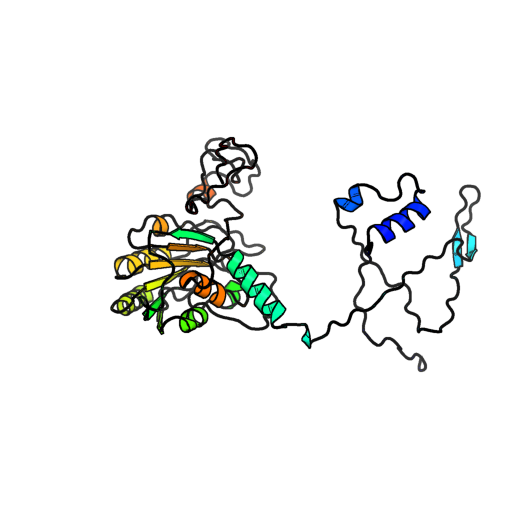1
ATOM 1327 C CA . ALA A 1 174 ? -10.491 -5.460 16.442 1.00 95.56 174 ALA A CA 1
ATOM 1328 C C . ALA A 1 174 ? -11.772 -5.884 15.712 1.00 95.56 174 ALA A C 1
ATOM 1330 O O . ALA A 1 174 ? -11.723 -6.529 14.666 1.00 95.56 174 ALA A O 1
ATOM 1331 N N . LYS A 1 175 ? -12.931 -5.479 16.238 1.00 96.06 175 LYS A N 1
ATOM 1332 C CA . LYS A 1 175 ? -14.178 -5.493 15.472 1.00 96.06 175 LYS A CA 1
ATOM 1333 C C . LYS A 1 175 ? -14.050 -4.466 14.348 1.00 96.06 175 LYS A C 1
ATOM 1335 O O . LYS A 1 175 ? -13.759 -3.303 14.620 1.00 96.06 175 LYS A O 1
ATOM 1340 N N . VAL A 1 176 ? -14.278 -4.886 13.108 1.00 96.94 176 VAL A N 1
ATOM 1341 C CA . VAL A 1 176 ? -14.167 -4.012 11.937 1.00 96.94 176 VAL A CA 1
ATOM 1342 C C . VAL A 1 176 ? -15.551 -3.717 11.387 1.00 96.94 176 VAL A C 1
ATOM 1344 O O . VAL A 1 176 ? -16.318 -4.632 11.097 1.00 96.94 176 VAL A O 1
ATOM 1347 N N . GLU A 1 177 ? -15.865 -2.437 11.233 1.00 96.88 177 GLU A N 1
ATOM 1348 C CA . GLU A 1 177 ? -16.995 -1.979 10.434 1.00 96.88 177 GLU A CA 1
ATOM 1349 C C . GLU A 1 177 ? -16.462 -1.430 9.112 1.00 96.88 177 GLU A C 1
ATOM 1351 O O . GLU A 1 177 ? -15.596 -0.558 9.087 1.00 96.88 177 GLU A O 1
ATOM 1356 N N . TYR A 1 178 ? -16.938 -1.977 8.000 1.00 97.06 178 TYR A N 1
ATOM 1357 C CA . TYR A 1 178 ? -16.523 -1.540 6.674 1.00 97.06 178 TYR A CA 1
ATOM 1358 C C . TYR A 1 178 ? -17.535 -0.557 6.101 1.00 97.06 178 TYR A C 1
ATOM 1360 O O . TYR A 1 178 ? -18.729 -0.850 6.081 1.00 97.06 178 TYR A O 1
ATOM 1368 N N . GLN A 1 179 ? -17.037 0.546 5.547 1.00 96.88 179 GLN A N 1
ATOM 1369 C CA . GLN A 1 179 ? -17.829 1.457 4.733 1.00 96.88 179 GLN A CA 1
ATOM 1370 C C . GLN A 1 179 ? -17.137 1.718 3.403 1.00 96.88 179 GLN A C 1
ATOM 1372 O O . GLN A 1 179 ? -15.915 1.812 3.306 1.00 96.88 179 GLN A O 1
ATOM 1377 N N . MET A 1 180 ? -17.929 1.826 2.345 1.00 94.62 180 MET A N 1
ATOM 1378 C CA . MET A 1 180 ? -17.379 1.939 1.001 1.00 94.62 180 MET A CA 1
ATOM 1379 C C . MET A 1 180 ? -16.727 3.307 0.775 1.00 94.62 180 MET A C 1
ATOM 1381 O O . MET A 1 180 ? -15.579 3.372 0.338 1.00 94.62 180 MET A O 1
ATOM 1385 N N . GLY A 1 181 ? -17.419 4.399 1.122 1.00 95.88 181 GLY A N 1
ATOM 1386 C CA . GLY A 1 181 ? -16.969 5.767 0.852 1.00 95.88 181 GLY A CA 1
ATOM 1387 C C . GLY A 1 181 ? -16.974 6.073 -0.649 1.00 95.88 181 GLY A C 1
ATOM 1388 O O . GLY A 1 181 ? -17.894 6.708 -1.150 1.00 95.88 181 GLY A O 1
ATOM 1389 N N . CYS A 1 182 ? -15.987 5.551 -1.379 1.00 95.25 182 CYS A N 1
ATOM 1390 C CA . CYS A 1 182 ? -15.950 5.541 -2.841 1.00 95.25 182 CYS A CA 1
ATOM 1391 C C . CYS A 1 182 ? -16.241 4.131 -3.364 1.00 95.25 182 CYS A C 1
ATOM 1393 O O . CYS A 1 182 ? -15.611 3.169 -2.927 1.00 95.25 182 CYS A O 1
ATOM 1395 N N . SER A 1 183 ? -17.143 4.004 -4.340 1.00 91.56 183 SER A N 1
ATOM 1396 C CA . SER A 1 183 ? -17.518 2.705 -4.926 1.00 91.56 183 SER A CA 1
ATOM 1397 C C . SER A 1 183 ? -16.467 2.080 -5.841 1.00 91.56 183 SER A C 1
ATOM 1399 O O . SER A 1 183 ? -16.518 0.888 -6.121 1.00 91.56 183 SER A O 1
ATOM 1401 N N . GLU A 1 184 ? -15.536 2.886 -6.333 1.00 93.62 184 GLU A N 1
ATOM 1402 C CA . GLU A 1 184 ? -14.455 2.478 -7.225 1.00 93.62 184 GLU A CA 1
ATOM 1403 C C . GLU A 1 184 ? -13.225 3.353 -6.977 1.00 93.62 184 GLU A C 1
ATOM 1405 O O . GLU A 1 184 ? -13.332 4.430 -6.382 1.00 93.62 184 GLU A O 1
ATOM 1410 N N . ILE A 1 185 ? -12.066 2.923 -7.479 1.00 95.81 185 ILE A N 1
ATOM 1411 C CA . ILE A 1 185 ? -10.806 3.656 -7.313 1.00 95.81 185 ILE A CA 1
ATOM 1412 C C . ILE A 1 185 ? -10.850 5.056 -7.933 1.00 95.81 185 ILE A C 1
ATOM 1414 O O . ILE A 1 185 ? -10.337 6.009 -7.359 1.00 95.81 185 ILE A O 1
ATOM 1418 N N . LEU A 1 186 ? -11.550 5.211 -9.060 1.00 96.25 186 LEU A N 1
ATOM 1419 C CA . LEU A 1 186 ? -11.738 6.503 -9.718 1.00 96.25 186 LEU A CA 1
ATOM 1420 C C . LEU A 1 186 ? -12.633 7.452 -8.919 1.00 96.25 186 LEU A C 1
ATOM 1422 O O . LEU A 1 186 ? -12.701 8.628 -9.256 1.00 96.25 186 LEU A O 1
ATOM 1426 N N . CYS A 1 187 ? -13.326 6.934 -7.897 1.00 96.75 187 CYS A N 1
ATOM 1427 C CA . CYS A 1 187 ? -14.199 7.658 -6.986 1.00 96.75 187 CYS A CA 1
ATOM 1428 C C . CYS A 1 187 ? -15.038 8.738 -7.686 1.00 96.75 187 CYS A C 1
ATOM 1430 O O . CYS A 1 187 ? -15.032 9.903 -7.297 1.00 96.75 187 CYS A O 1
ATOM 1432 N N . ARG A 1 188 ? -15.754 8.360 -8.754 1.00 96.31 188 ARG A N 1
ATOM 1433 C CA . ARG A 1 188 ? -16.574 9.294 -9.547 1.00 96.31 188 ARG A CA 1
ATOM 1434 C C . ARG A 1 188 ? -17.859 9.725 -8.846 1.00 96.31 188 ARG A C 1
ATOM 1436 O O . ARG A 1 188 ? -18.519 10.656 -9.294 1.00 96.31 188 ARG A O 1
ATOM 1443 N N . ASN A 1 189 ? -18.242 9.026 -7.781 1.00 93.31 189 ASN A N 1
ATOM 1444 C CA . ASN A 1 189 ? -19.464 9.277 -7.037 1.00 93.31 189 ASN A CA 1
ATOM 1445 C C . ASN A 1 189 ? -19.161 9.395 -5.538 1.00 93.31 189 ASN A C 1
ATOM 1447 O O . ASN A 1 189 ? -18.558 8.495 -4.954 1.00 93.31 189 ASN A O 1
ATOM 1451 N N . ARG A 1 190 ? -19.620 10.494 -4.932 1.00 94.44 190 ARG A N 1
ATOM 1452 C CA . ARG A 1 190 ? -19.454 10.810 -3.509 1.00 94.44 190 ARG A CA 1
ATOM 1453 C C . ARG A 1 190 ? -20.627 10.395 -2.611 1.00 94.44 190 ARG A C 1
ATOM 1455 O O . ARG A 1 190 ? -20.567 10.629 -1.410 1.00 94.44 190 ARG A O 1
ATOM 1462 N N . THR A 1 191 ? -21.704 9.814 -3.150 1.00 93.44 191 THR A N 1
ATOM 1463 C CA . THR A 1 191 ? -22.931 9.493 -2.389 1.00 93.44 191 THR A CA 1
ATOM 1464 C C . THR A 1 191 ? -22.651 8.672 -1.128 1.00 93.44 191 THR A C 1
ATOM 1466 O O . THR A 1 191 ? -23.191 8.983 -0.073 1.00 93.44 191 THR A O 1
ATOM 1469 N N . PHE A 1 192 ? -21.756 7.685 -1.204 1.00 95.31 192 PHE A N 1
ATOM 1470 C CA . PHE A 1 192 ? -21.466 6.781 -0.085 1.00 95.31 192 PHE A CA 1
ATOM 1471 C C . PHE A 1 192 ? -20.495 7.359 0.959 1.00 95.31 192 PHE A C 1
ATOM 1473 O O . PHE A 1 192 ? -20.181 6.686 1.941 1.00 95.31 192 PHE A O 1
ATOM 1480 N N . ILE A 1 193 ? -20.012 8.596 0.778 1.00 96.25 193 ILE A N 1
ATOM 1481 C CA . ILE A 1 193 ? -19.185 9.281 1.783 1.00 96.25 193 ILE A CA 1
ATOM 1482 C C . ILE A 1 193 ? -20.025 9.605 3.024 1.00 96.25 193 ILE A C 1
ATOM 1484 O O . ILE A 1 193 ? -19.541 9.449 4.143 1.00 96.25 193 ILE A O 1
ATOM 1488 N N . PHE A 1 194 ? -21.291 9.993 2.846 1.00 93.69 194 PHE A N 1
ATOM 1489 C CA . PHE A 1 194 ? -22.182 10.334 3.958 1.00 93.69 194 PHE A CA 1
ATOM 1490 C C . PHE A 1 194 ? -22.488 9.119 4.843 1.00 93.69 194 PHE A C 1
ATOM 1492 O O . PHE A 1 194 ? -22.344 9.209 6.061 1.00 93.69 194 PHE A O 1
ATOM 1499 N N . ASP A 1 195 ? -22.792 7.966 4.241 1.00 92.31 195 ASP A N 1
ATOM 1500 C CA . ASP A 1 195 ? -22.986 6.704 4.972 1.00 92.31 195 ASP A CA 1
ATOM 1501 C C . ASP A 1 195 ? -21.725 6.327 5.767 1.00 92.31 195 ASP A C 1
ATOM 1503 O O . ASP A 1 195 ? -21.792 5.909 6.925 1.00 92.31 195 ASP A O 1
ATOM 1507 N N . ALA A 1 196 ? -20.546 6.550 5.172 1.00 94.81 196 ALA A N 1
ATOM 1508 C CA . ALA A 1 196 ? -19.273 6.293 5.829 1.00 94.81 196 ALA A CA 1
ATOM 1509 C C . ALA A 1 196 ? -19.046 7.185 7.063 1.00 94.81 196 ALA A C 1
ATOM 1511 O O . ALA A 1 196 ? -18.445 6.733 8.036 1.00 94.81 196 ALA A O 1
ATOM 1512 N N . MET A 1 197 ? -19.552 8.422 7.053 1.00 95.38 197 MET A N 1
ATOM 1513 C CA . MET A 1 197 ? -19.491 9.327 8.205 1.00 95.38 197 MET A CA 1
ATOM 1514 C C . MET A 1 197 ? -20.420 8.884 9.341 1.00 95.38 197 MET A C 1
ATOM 1516 O O . MET A 1 197 ? -20.076 9.056 10.512 1.00 95.38 197 MET A O 1
ATOM 1520 N N . GLU A 1 198 ? -21.580 8.294 9.038 1.00 92.50 198 GLU A N 1
ATOM 1521 C CA . GLU A 1 198 ? -22.508 7.832 10.078 1.00 92.50 198 GLU A CA 1
ATOM 1522 C C . GLU A 1 198 ? -21.931 6.691 10.925 1.00 92.50 198 GLU A C 1
ATOM 1524 O O . GLU A 1 198 ? -22.161 6.649 12.140 1.00 92.50 198 GLU A O 1
ATOM 1529 N N . ALA A 1 199 ? -21.130 5.819 10.308 1.00 93.19 199 ALA A N 1
ATOM 1530 C CA . ALA A 1 199 ? -20.435 4.712 10.967 1.00 93.19 199 ALA A CA 1
ATOM 1531 C C . ALA A 1 199 ? -19.401 5.168 12.015 1.00 93.19 199 ALA A C 1
ATOM 1533 O O . ALA A 1 199 ? -19.039 4.419 12.923 1.00 93.19 199 ALA A O 1
ATOM 1534 N N . LEU A 1 200 ? -18.941 6.422 11.950 1.00 95.00 200 LEU A N 1
ATOM 1535 C CA . LEU A 1 200 ? -17.884 6.943 12.825 1.00 95.00 200 LEU A CA 1
ATOM 1536 C C . LEU A 1 200 ? -18.334 7.174 14.272 1.00 95.00 200 LEU A C 1
ATOM 1538 O O . LEU A 1 200 ? -17.496 7.384 15.150 1.00 95.00 200 LEU A O 1
ATOM 1542 N N . LYS A 1 201 ? -19.647 7.136 14.552 1.00 88.44 201 LYS A N 1
ATOM 1543 C CA . LYS A 1 201 ? -20.227 7.503 15.859 1.00 88.44 201 LYS A CA 1
ATOM 1544 C C . LYS A 1 201 ? -19.583 6.773 17.042 1.00 88.44 201 LYS A C 1
ATOM 1546 O O . LYS A 1 201 ? -19.404 7.410 18.086 1.00 88.44 201 LYS A O 1
ATOM 1551 N N . ASN A 1 202 ? -19.242 5.495 16.845 1.00 86.25 202 ASN A N 1
ATOM 1552 C CA . ASN A 1 202 ? -18.707 4.566 17.850 1.00 86.25 202 ASN A CA 1
ATOM 1553 C C . ASN A 1 202 ? -17.311 4.020 17.484 1.00 86.25 202 ASN A C 1
ATOM 1555 O O . ASN A 1 202 ? -16.897 2.988 18.013 1.00 86.25 202 ASN A O 1
ATOM 1559 N N . ALA A 1 203 ? -16.612 4.663 16.546 1.00 94.38 203 ALA A N 1
ATOM 1560 C CA . ALA A 1 203 ? -15.299 4.221 16.094 1.00 94.38 203 ALA A CA 1
ATOM 1561 C C . ALA A 1 203 ? -14.210 4.630 17.094 1.00 94.38 203 ALA A C 1
ATOM 1563 O O . ALA A 1 203 ? -14.049 5.820 17.373 1.00 94.38 203 ALA A O 1
ATOM 1564 N N . ASP A 1 204 ? -13.417 3.668 17.574 1.00 94.75 204 ASP A N 1
ATOM 1565 C CA . ASP A 1 204 ? -12.228 3.971 18.380 1.00 94.75 204 ASP A CA 1
ATOM 1566 C C . ASP A 1 204 ? -11.087 4.486 17.491 1.00 94.75 204 ASP A C 1
ATOM 1568 O O . ASP A 1 204 ? -10.292 5.320 17.915 1.00 94.75 204 ASP A O 1
ATOM 1572 N N . ALA A 1 205 ? -11.013 4.013 16.243 1.00 95.56 205 ALA A N 1
ATOM 1573 C CA . ALA A 1 205 ? -10.103 4.511 15.217 1.00 95.56 205 ALA A CA 1
ATOM 1574 C C . ALA A 1 205 ? -10.725 4.385 13.820 1.00 95.56 205 ALA A C 1
ATOM 1576 O O . ALA A 1 205 ? -11.555 3.508 13.566 1.00 95.56 205 ALA A O 1
ATOM 1577 N N . THR A 1 206 ? -10.288 5.249 12.904 1.00 97.69 206 THR A N 1
ATOM 1578 C CA . THR A 1 206 ? -10.731 5.245 11.502 1.00 97.69 206 THR A CA 1
ATOM 1579 C C . THR A 1 206 ? -9.544 4.992 10.585 1.00 97.69 206 THR A C 1
ATOM 1581 O O . THR A 1 206 ? -8.546 5.707 10.659 1.00 97.69 206 THR A O 1
ATOM 1584 N N . ILE A 1 207 ? -9.648 3.992 9.710 1.00 98.44 207 ILE A N 1
ATOM 1585 C CA . ILE A 1 207 ? -8.628 3.678 8.706 1.00 98.44 207 ILE A CA 1
ATOM 1586 C C . ILE A 1 207 ? -9.203 3.974 7.324 1.00 98.44 207 ILE A C 1
ATOM 1588 O O . ILE A 1 207 ? -10.149 3.315 6.897 1.00 98.44 207 ILE A O 1
ATOM 1592 N N . ILE A 1 208 ? -8.635 4.952 6.622 1.00 98.69 208 ILE A N 1
ATOM 1593 C CA . ILE A 1 208 ? -9.062 5.327 5.271 1.00 98.69 208 ILE A CA 1
ATOM 1594 C C . ILE A 1 208 ? -8.066 4.749 4.264 1.00 98.69 208 ILE A C 1
ATOM 1596 O O . ILE A 1 208 ? -6.890 5.109 4.264 1.00 98.69 208 ILE A O 1
ATOM 1600 N N . TYR A 1 209 ? -8.540 3.853 3.406 1.00 98.69 209 TYR A N 1
ATOM 1601 C CA . TYR A 1 209 ? -7.777 3.195 2.354 1.00 98.69 209 TYR A CA 1
ATOM 1602 C C . TYR A 1 209 ? -7.995 3.899 1.017 1.00 98.69 209 TYR A C 1
ATOM 1604 O O . TYR A 1 209 ? -9.078 3.814 0.440 1.00 98.69 209 TYR A O 1
ATOM 1612 N N . VAL A 1 210 ? -6.952 4.549 0.515 1.00 98.62 210 VAL A N 1
ATOM 1613 C CA . VAL A 1 210 ? -6.955 5.341 -0.725 1.00 98.62 210 VAL A CA 1
ATOM 1614 C C . VAL A 1 210 ? -5.810 4.914 -1.640 1.00 98.62 210 VAL A C 1
ATOM 1616 O O . VAL A 1 210 ? -4.969 4.088 -1.270 1.00 98.62 210 VAL A O 1
ATOM 1619 N N . GLY A 1 211 ? -5.757 5.485 -2.837 1.00 98.19 211 GLY A N 1
ATOM 1620 C CA . GLY A 1 211 ? -4.622 5.346 -3.741 1.00 98.19 211 GLY A CA 1
ATOM 1621 C C . GLY A 1 211 ? -5.048 5.214 -5.193 1.00 98.19 211 GLY A C 1
ATOM 1622 O O . GLY A 1 211 ? -5.998 5.865 -5.628 1.00 98.19 211 GLY A O 1
ATOM 1623 N N . ILE A 1 212 ? -4.323 4.376 -5.928 1.00 98.38 212 ILE A N 1
ATOM 1624 C CA . ILE A 1 212 ? -4.494 4.126 -7.364 1.00 98.38 212 ILE A CA 1
ATOM 1625 C C . ILE A 1 212 ? -4.275 2.640 -7.665 1.00 98.38 212 ILE A C 1
ATOM 1627 O O . ILE A 1 212 ? -3.756 1.904 -6.829 1.00 98.38 212 ILE A O 1
ATOM 1631 N N . ASP A 1 213 ? -4.677 2.202 -8.853 1.00 97.44 213 ASP A N 1
ATOM 1632 C CA . ASP A 1 213 ? -4.486 0.832 -9.327 1.00 97.44 213 ASP A CA 1
ATOM 1633 C C . ASP A 1 213 ? -3.999 0.807 -10.789 1.00 97.44 213 ASP A C 1
ATOM 1635 O O . ASP A 1 213 ? -3.691 1.842 -11.390 1.00 97.44 213 ASP A O 1
ATOM 1639 N N . LEU A 1 214 ? -3.976 -0.385 -11.395 1.00 96.62 214 LEU A N 1
ATOM 1640 C CA . LEU A 1 214 ? -3.556 -0.571 -12.786 1.00 96.62 214 LEU A CA 1
ATOM 1641 C C . LEU A 1 214 ? -4.477 0.085 -13.832 1.00 96.62 214 LEU A C 1
ATOM 1643 O O . LEU A 1 214 ? -4.111 0.163 -15.004 1.00 96.62 214 LEU A O 1
ATOM 1647 N N . SER A 1 215 ? -5.665 0.573 -13.457 1.00 96.00 215 SER A N 1
ATOM 1648 C CA . SER A 1 215 ? -6.482 1.396 -14.360 1.00 96.00 215 SER A CA 1
ATOM 1649 C C . SER A 1 215 ? -5.921 2.814 -14.529 1.00 96.00 215 SER A C 1
ATOM 1651 O O . SER A 1 215 ? -6.270 3.502 -15.492 1.00 96.00 215 SER A O 1
ATOM 1653 N N . ILE A 1 216 ? -5.024 3.226 -13.626 1.00 97.62 216 ILE A N 1
ATOM 1654 C CA . ILE A 1 216 ? -4.393 4.546 -13.575 1.00 97.62 216 ILE A CA 1
ATOM 1655 C C . ILE A 1 216 ? -2.906 4.480 -13.940 1.00 97.62 216 ILE A C 1
ATOM 1657 O O . ILE A 1 216 ? -2.451 5.300 -14.732 1.00 97.62 216 ILE A O 1
ATOM 1661 N N . GLU A 1 217 ? -2.157 3.515 -13.402 1.00 97.00 217 GLU A N 1
ATOM 1662 C CA . GLU A 1 217 ? -0.721 3.342 -13.666 1.00 97.00 217 GLU A CA 1
ATOM 1663 C C . GLU A 1 217 ? -0.411 1.914 -14.129 1.00 97.00 217 GLU A C 1
ATOM 1665 O O . GLU A 1 217 ? -0.492 0.956 -13.364 1.00 97.00 217 GLU A O 1
ATOM 1670 N N . ALA A 1 218 ? -0.053 1.746 -15.400 1.00 96.88 218 ALA A N 1
ATOM 1671 C CA . ALA A 1 218 ? 0.256 0.429 -15.946 1.00 96.88 218 ALA A CA 1
ATOM 1672 C C . ALA A 1 218 ? 1.223 0.513 -17.126 1.00 96.88 218 ALA A C 1
ATOM 1674 O O . ALA A 1 218 ? 1.588 1.585 -17.604 1.00 96.88 218 ALA A O 1
ATOM 1675 N N . GLU A 1 219 ? 1.622 -0.650 -17.627 1.00 96.50 219 GLU A N 1
ATOM 1676 C CA . GLU A 1 219 ? 2.333 -0.725 -18.894 1.00 96.50 219 GLU A CA 1
ATOM 1677 C C . GLU A 1 219 ? 1.511 -0.072 -20.013 1.00 96.50 219 GLU A C 1
ATOM 1679 O O . GLU A 1 219 ? 0.307 -0.303 -20.139 1.00 96.50 219 GLU A O 1
ATOM 1684 N N . SER A 1 220 ? 2.169 0.763 -20.819 1.00 96.50 220 SER A N 1
ATOM 1685 C CA . SER A 1 220 ? 1.530 1.596 -21.851 1.00 96.50 220 SER A CA 1
ATOM 1686 C C . SER A 1 220 ? 0.484 2.592 -21.322 1.00 96.50 220 SER A C 1
ATOM 1688 O O . SER A 1 220 ? -0.321 3.113 -22.095 1.00 96.50 220 SER A O 1
ATOM 1690 N N . ARG A 1 221 ? 0.479 2.865 -20.012 1.00 96.44 221 ARG A N 1
ATOM 1691 C CA . ARG A 1 221 ? -0.434 3.803 -19.360 1.00 96.44 221 ARG A CA 1
ATOM 1692 C C . ARG A 1 221 ? 0.309 4.605 -18.299 1.00 96.44 221 ARG A C 1
ATOM 1694 O O . ARG A 1 221 ? 0.289 4.279 -17.111 1.00 96.44 221 ARG A O 1
ATOM 1701 N N . ASP A 1 222 ? 0.920 5.688 -18.755 1.00 97.31 222 ASP A N 1
ATOM 1702 C CA . ASP A 1 222 ? 1.425 6.721 -17.863 1.00 97.31 222 ASP A CA 1
ATOM 1703 C C . ASP A 1 222 ? 0.264 7.522 -17.262 1.00 97.31 222 ASP A C 1
ATOM 1705 O O . ASP A 1 222 ? -0.765 7.758 -17.905 1.00 97.31 222 ASP A O 1
ATOM 1709 N N . ARG A 1 223 ? 0.453 7.978 -16.024 1.00 97.38 223 ARG A N 1
ATOM 1710 C CA . ARG A 1 223 ? -0.439 8.963 -15.409 1.00 97.38 223 ARG A CA 1
ATOM 1711 C C . ARG A 1 223 ? -0.228 10.337 -16.036 1.00 97.38 223 ARG A C 1
ATOM 1713 O O . ARG A 1 223 ? 0.869 10.668 -16.480 1.00 97.38 223 ARG A O 1
ATOM 1720 N N . VAL A 1 224 ? -1.273 11.156 -15.996 1.00 94.94 224 VAL A N 1
ATOM 1721 C CA . VAL A 1 224 ? -1.231 12.559 -16.444 1.00 94.94 224 VAL A CA 1
ATOM 1722 C C . VAL A 1 224 ? -1.073 13.551 -15.289 1.00 94.94 224 VAL A C 1
ATOM 1724 O O . VAL A 1 224 ? -0.693 14.697 -15.517 1.00 94.94 224 VAL A O 1
ATOM 1727 N N . ASP A 1 225 ? -1.311 13.096 -14.060 1.00 95.94 225 ASP A N 1
ATOM 1728 C CA . ASP A 1 225 ? -1.178 13.853 -12.820 1.00 95.94 225 ASP A CA 1
ATOM 1729 C C . ASP A 1 225 ? -0.726 12.932 -11.667 1.00 95.94 225 ASP A C 1
ATOM 1731 O O . ASP A 1 225 ? -0.558 11.716 -11.830 1.00 95.94 225 ASP A O 1
ATOM 1735 N N . LEU A 1 226 ? -0.459 13.527 -10.505 1.00 96.38 226 LEU A N 1
ATOM 1736 C CA . LEU A 1 226 ? -0.131 12.819 -9.270 1.00 96.38 226 LEU A CA 1
ATOM 1737 C C . LEU A 1 226 ? -1.274 12.859 -8.253 1.00 96.38 226 LEU A C 1
ATOM 1739 O O . LEU A 1 226 ? -1.056 12.426 -7.127 1.00 96.38 226 LEU A O 1
ATOM 1743 N N . ASP A 1 227 ? -2.459 13.361 -8.585 1.00 96.50 227 ASP A N 1
ATOM 1744 C CA . ASP A 1 227 ? -3.538 13.492 -7.608 1.00 96.50 227 ASP A CA 1
ATOM 1745 C C . ASP A 1 227 ? -4.169 12.131 -7.268 1.00 96.50 227 ASP A C 1
ATOM 1747 O O . ASP A 1 227 ? -4.050 11.136 -7.991 1.00 96.50 227 ASP A O 1
ATOM 1751 N N . LEU A 1 228 ? -4.856 12.073 -6.124 1.00 97.88 228 LEU A N 1
ATOM 1752 C CA . LEU A 1 228 ? -5.776 10.972 -5.858 1.00 97.88 228 LEU A CA 1
ATOM 1753 C C . LEU A 1 228 ? -6.997 11.095 -6.792 1.00 97.88 228 LEU A C 1
ATOM 1755 O O . LEU A 1 228 ? -7.589 12.175 -6.857 1.00 97.88 228 LEU A O 1
ATOM 1759 N N . PRO A 1 229 ? -7.423 10.013 -7.470 1.00 97.62 229 PRO A N 1
ATOM 1760 C CA . PRO A 1 229 ? -8.542 10.073 -8.403 1.00 97.62 229 PRO A CA 1
ATOM 1761 C C . PRO A 1 229 ? -9.874 10.494 -7.769 1.00 97.62 229 PRO A C 1
ATOM 1763 O O . PRO A 1 229 ? -10.257 10.020 -6.693 1.00 97.62 229 PRO A O 1
ATOM 1766 N N . GLY A 1 230 ? -10.622 11.321 -8.502 1.00 97.00 230 GLY A N 1
ATOM 1767 C CA . GLY A 1 230 ? -12.002 11.696 -8.188 1.00 97.00 230 GLY A CA 1
ATOM 1768 C C . GLY A 1 230 ? -12.174 12.281 -6.787 1.00 97.00 230 GLY A C 1
ATOM 1769 O O . GLY A 1 230 ? -11.392 13.115 -6.336 1.00 97.00 230 GLY A O 1
ATOM 1770 N N . TYR A 1 231 ? -13.211 11.833 -6.080 1.00 98.12 231 TYR A N 1
ATOM 1771 C CA . TYR A 1 231 ? -13.573 12.349 -4.759 1.00 98.12 231 TYR A CA 1
ATOM 1772 C C . TYR A 1 231 ? -12.800 11.707 -3.596 1.00 98.12 231 TYR A C 1
ATOM 1774 O O . TYR A 1 231 ? -13.198 11.863 -2.445 1.00 98.12 231 TYR A O 1
ATOM 1782 N N . GLN A 1 232 ? -11.682 11.011 -3.836 1.00 98.38 232 GLN A N 1
ATOM 1783 C CA . GLN A 1 232 ? -10.891 10.426 -2.742 1.00 98.38 232 GLN A CA 1
ATOM 1784 C C . GLN A 1 232 ? -10.332 11.492 -1.779 1.00 98.38 232 GLN A C 1
ATOM 1786 O O . GLN A 1 232 ? -10.303 11.268 -0.570 1.00 98.38 232 GLN A O 1
ATOM 1791 N N . ASN A 1 233 ? -9.942 12.670 -2.276 1.00 97.75 233 ASN A N 1
ATOM 1792 C CA . ASN A 1 233 ? -9.528 13.788 -1.417 1.00 97.75 233 ASN A CA 1
ATOM 1793 C C . ASN A 1 233 ? -10.694 14.344 -0.576 1.00 97.75 233 ASN A C 1
ATOM 1795 O O . ASN A 1 233 ? -10.513 14.641 0.604 1.00 97.75 233 ASN A O 1
ATOM 1799 N N . GLU A 1 234 ? -11.899 14.430 -1.149 1.00 97.81 234 GLU A N 1
ATOM 1800 C CA . GLU A 1 234 ? -13.118 14.836 -0.431 1.00 97.81 234 GLU A CA 1
ATOM 1801 C C . GLU A 1 234 ? -13.519 13.785 0.619 1.00 97.81 234 GLU A C 1
ATOM 1803 O O . GLU A 1 234 ? -13.856 14.148 1.744 1.00 97.81 234 GLU A O 1
ATOM 1808 N N . LEU A 1 235 ? -13.368 12.489 0.310 1.00 98.38 235 LEU A N 1
ATOM 1809 C CA . LEU A 1 235 ? -13.525 11.393 1.271 1.00 98.38 235 LEU A CA 1
ATOM 1810 C C . LEU A 1 235 ? -12.580 11.569 2.462 1.00 98.38 235 LEU A C 1
ATOM 1812 O O . LEU A 1 235 ? -13.038 11.506 3.601 1.00 98.38 235 LEU A O 1
ATOM 1816 N N . ILE A 1 236 ? -11.283 11.805 2.218 1.00 98.38 236 ILE A N 1
ATOM 1817 C CA . ILE A 1 236 ? -10.310 12.033 3.296 1.00 98.38 236 ILE A CA 1
ATOM 1818 C C . ILE A 1 236 ? -10.744 13.221 4.152 1.00 98.38 236 ILE A C 1
ATOM 1820 O O . ILE A 1 236 ? -10.759 13.087 5.372 1.00 98.38 236 ILE A O 1
ATOM 1824 N N . GLN A 1 237 ? -11.106 14.349 3.536 1.00 97.94 237 GLN A N 1
ATOM 1825 C CA . GLN A 1 237 ? -11.509 15.562 4.248 1.00 97.94 237 GLN A CA 1
ATOM 1826 C C . GLN A 1 237 ? -12.744 15.312 5.128 1.00 97.94 237 GLN A C 1
ATOM 1828 O O . GLN A 1 237 ? -12.667 15.418 6.349 1.00 97.94 237 GLN A O 1
ATOM 1833 N N . MET A 1 238 ? -13.860 14.888 4.528 1.00 97.81 238 MET A N 1
ATOM 1834 C CA . MET A 1 238 ? -15.148 14.754 5.219 1.00 97.81 238 MET A CA 1
ATOM 1835 C C . MET A 1 238 ? -15.130 13.687 6.317 1.00 97.81 238 MET A C 1
ATOM 1837 O O . MET A 1 238 ? -15.657 13.903 7.409 1.00 97.81 238 MET A O 1
ATOM 1841 N N . VAL A 1 239 ? -14.502 12.538 6.054 1.00 98.00 239 VAL A N 1
ATOM 1842 C CA . VAL A 1 239 ? -14.373 11.469 7.053 1.00 98.00 239 VAL A CA 1
ATOM 1843 C C . VAL A 1 239 ? -13.440 11.905 8.178 1.00 98.00 239 VAL A C 1
ATOM 1845 O O . VAL A 1 239 ? -13.730 11.632 9.341 1.00 98.00 239 VAL A O 1
ATOM 1848 N N . SER A 1 240 ? -12.345 12.605 7.865 1.00 97.31 240 SER A N 1
ATOM 1849 C CA . SER A 1 240 ? -11.421 13.076 8.900 1.00 97.31 240 SER A CA 1
ATOM 1850 C C . SER A 1 240 ? -12.031 14.160 9.782 1.00 97.31 240 SER A C 1
ATOM 1852 O O . SER A 1 240 ? -11.717 14.201 10.970 1.00 97.31 240 SER A O 1
ATOM 1854 N N . ASP A 1 241 ? -12.896 15.015 9.239 1.00 96.50 241 ASP A N 1
ATOM 1855 C CA . ASP A 1 241 ? -13.634 16.027 10.003 1.00 96.50 241 ASP A CA 1
ATOM 1856 C C . ASP A 1 241 ? -14.682 15.401 10.934 1.00 96.50 241 ASP A C 1
ATOM 1858 O O . ASP A 1 241 ? -14.861 15.853 12.064 1.00 96.50 241 ASP A O 1
ATOM 1862 N N . ALA A 1 242 ? -15.355 14.338 10.485 1.00 96.31 242 ALA A N 1
ATOM 1863 C CA . ALA A 1 242 ? -16.389 13.654 11.262 1.00 96.31 242 ALA A CA 1
ATOM 1864 C C . ALA A 1 242 ? -15.841 12.634 12.279 1.00 96.31 242 ALA A C 1
ATOM 1866 O O . ALA A 1 242 ? -16.556 12.234 13.205 1.00 96.31 242 ALA A O 1
ATOM 1867 N N . ALA A 1 243 ? -14.593 12.188 12.123 1.00 94.94 243 ALA A N 1
ATOM 1868 C CA . ALA A 1 243 ? -13.984 11.196 12.999 1.00 94.94 243 ALA A CA 1
ATOM 1869 C C . ALA A 1 243 ? -13.714 11.751 14.408 1.00 94.94 243 ALA A C 1
ATOM 1871 O O . ALA A 1 243 ? -13.149 12.828 14.584 1.00 94.94 243 ALA A O 1
ATOM 1872 N N . LYS A 1 244 ? -14.070 10.964 15.431 1.00 88.50 244 LYS A N 1
ATOM 1873 C CA . LYS A 1 244 ? -13.774 11.273 16.843 1.00 88.50 244 LYS A CA 1
ATOM 1874 C C . LYS A 1 244 ? -12.423 10.718 17.303 1.00 88.50 244 LYS A C 1
ATOM 1876 O O . LYS A 1 244 ? -11.755 11.326 18.134 1.00 88.50 244 LYS A O 1
ATOM 1881 N N . GLY A 1 245 ? -12.064 9.535 16.803 1.00 87.81 245 GLY A N 1
ATOM 1882 C CA . GLY A 1 245 ? -10.805 8.850 17.095 1.00 87.81 245 GLY A CA 1
ATOM 1883 C C . GLY A 1 245 ? -9.680 9.222 16.120 1.00 87.81 245 GLY A C 1
ATOM 1884 O O . GLY A 1 245 ? -9.905 9.972 15.168 1.00 87.81 245 GLY A O 1
ATOM 1885 N N . PRO A 1 246 ? -8.458 8.692 16.316 1.00 92.12 246 PRO A N 1
ATOM 1886 C CA . PRO A 1 246 ? -7.364 8.879 15.373 1.00 92.12 246 PRO A CA 1
ATOM 1887 C C . PRO A 1 246 ? -7.733 8.369 13.976 1.00 92.12 246 PRO A C 1
ATOM 1889 O O . PRO A 1 246 ? -8.234 7.252 13.815 1.00 92.12 246 PRO A O 1
ATOM 1892 N N . VAL A 1 247 ? -7.420 9.182 12.965 1.00 97.19 247 VAL A N 1
ATOM 1893 C CA . VAL A 1 247 ? -7.539 8.801 11.555 1.00 97.19 247 VAL A CA 1
ATOM 1894 C C . VAL A 1 247 ? -6.178 8.370 11.030 1.00 97.19 247 VAL A C 1
ATOM 1896 O O . VAL A 1 247 ? -5.185 9.091 11.171 1.00 97.19 247 VAL A O 1
ATOM 1899 N N . VAL A 1 248 ? -6.132 7.201 10.399 1.00 98.12 248 VAL A N 1
ATOM 1900 C CA . VAL A 1 248 ? -4.947 6.678 9.720 1.00 98.12 248 VAL A CA 1
ATOM 1901 C C . VAL A 1 248 ? -5.253 6.508 8.241 1.00 98.12 248 VAL A C 1
ATOM 1903 O O . VAL A 1 248 ? -6.224 5.852 7.877 1.00 98.12 248 VAL A O 1
ATOM 1906 N N . ILE A 1 249 ? -4.410 7.075 7.384 1.00 98.56 249 ILE A N 1
ATOM 1907 C CA . ILE A 1 249 ? -4.513 6.898 5.934 1.00 98.56 249 ILE A CA 1
ATOM 1908 C C . ILE A 1 249 ? -3.599 5.751 5.515 1.00 98.56 249 ILE A C 1
ATOM 1910 O O . ILE A 1 249 ? -2.423 5.738 5.876 1.00 98.56 249 ILE A O 1
ATOM 1914 N N . VAL A 1 250 ? -4.119 4.804 4.742 1.00 98.69 250 VAL A N 1
ATOM 1915 C CA . VAL A 1 250 ? -3.343 3.732 4.113 1.00 98.69 250 VAL A CA 1
ATOM 1916 C C . VAL A 1 250 ? -3.415 3.915 2.604 1.00 98.69 250 VAL A C 1
ATOM 1918 O O . VAL A 1 250 ? -4.492 3.887 2.016 1.00 9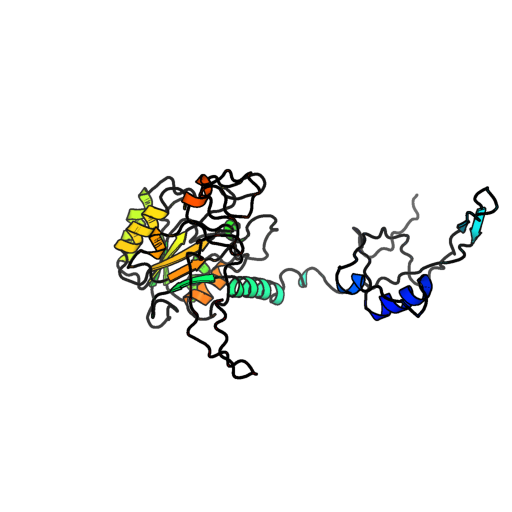8.69 250 VAL A O 1
ATOM 1921 N N . VAL A 1 251 ? -2.256 4.113 1.986 1.00 98.62 251 VAL A N 1
ATOM 1922 C CA . VAL A 1 251 ? -2.121 4.413 0.561 1.00 98.62 251 VAL A CA 1
ATOM 1923 C C . VAL A 1 251 ? -1.586 3.185 -0.160 1.00 98.62 251 VAL A C 1
ATOM 1925 O O . VAL A 1 251 ? -0.475 2.733 0.124 1.00 98.62 251 VAL A O 1
ATOM 1928 N N . LEU A 1 252 ? -2.377 2.656 -1.087 1.00 98.69 252 LEU A N 1
ATOM 1929 C CA . LEU A 1 252 ? -2.002 1.563 -1.985 1.00 98.69 252 LEU A CA 1
ATOM 1930 C C . LEU A 1 252 ? -1.793 2.143 -3.387 1.00 98.69 252 LEU A C 1
ATOM 1932 O O . LEU A 1 252 ? -2.739 2.616 -4.015 1.00 98.69 252 LEU A O 1
ATOM 1936 N N . SER A 1 253 ? -0.537 2.176 -3.817 1.00 98.12 253 SER A N 1
ATOM 1937 C CA . SER A 1 253 ? -0.079 2.724 -5.097 1.00 98.12 253 SER A CA 1
ATOM 1938 C C . SER A 1 253 ? 1.370 2.305 -5.333 1.00 98.12 253 SER A C 1
ATOM 1940 O O . SER A 1 253 ? 2.123 2.196 -4.366 1.00 98.12 253 SER A O 1
ATOM 1942 N N . ALA A 1 254 ? 1.816 2.136 -6.575 1.00 95.56 254 ALA A N 1
ATOM 1943 C CA . ALA A 1 254 ? 3.246 2.056 -6.875 1.00 95.56 254 ALA A CA 1
ATOM 1944 C C . ALA A 1 254 ? 3.867 3.458 -6.881 1.00 95.56 254 ALA A C 1
ATOM 1946 O O . ALA A 1 254 ? 4.832 3.721 -6.159 1.00 95.56 254 ALA A O 1
ATOM 1947 N N . GLY A 1 255 ? 3.302 4.378 -7.667 1.00 93.00 255 GLY A N 1
ATOM 1948 C CA . GLY A 1 255 ? 3.755 5.762 -7.731 1.00 93.00 255 GLY A CA 1
ATOM 1949 C C . GLY A 1 255 ? 3.390 6.587 -6.493 1.00 93.00 255 GLY A C 1
ATOM 1950 O O . GLY A 1 255 ? 2.467 6.269 -5.741 1.00 93.00 255 GLY A O 1
ATOM 1951 N N . GLY A 1 256 ? 4.102 7.701 -6.294 1.00 93.50 256 GLY A N 1
ATOM 1952 C CA . GLY A 1 256 ? 3.680 8.724 -5.333 1.00 93.50 256 GLY A CA 1
ATOM 1953 C C . GLY A 1 256 ? 2.384 9.407 -5.785 1.00 93.50 256 GLY A C 1
ATOM 1954 O O . GLY A 1 256 ? 2.211 9.672 -6.978 1.00 93.50 256 GLY A O 1
ATOM 1955 N N . VAL A 1 257 ? 1.493 9.692 -4.839 1.00 95.81 257 VAL A N 1
ATOM 1956 C CA . VAL A 1 257 ? 0.251 10.461 -5.040 1.00 95.81 257 VAL A CA 1
ATOM 1957 C C . VAL A 1 257 ? 0.263 11.693 -4.142 1.00 95.81 257 VAL A C 1
ATOM 1959 O O . VAL A 1 257 ? 0.710 11.593 -3.006 1.00 95.81 257 VAL A O 1
ATOM 1962 N N . ASP A 1 258 ? -0.169 12.861 -4.598 1.00 93.69 258 ASP A N 1
ATOM 1963 C CA . ASP A 1 258 ? -0.151 14.068 -3.777 1.00 93.69 258 ASP A CA 1
ATOM 1964 C C . ASP A 1 258 ? -1.095 13.907 -2.577 1.00 93.69 258 ASP A C 1
ATOM 1966 O O . ASP A 1 258 ? -2.306 13.739 -2.697 1.00 93.69 258 ASP A O 1
ATOM 1970 N N . LEU A 1 259 ? -0.499 13.924 -1.388 1.00 94.44 259 LEU A N 1
ATOM 1971 C CA . LEU A 1 259 ? -1.157 13.709 -0.102 1.00 94.44 259 LEU A CA 1
ATOM 1972 C C . LEU A 1 259 ? -1.095 14.972 0.759 1.00 94.44 259 LEU A C 1
ATOM 1974 O O . LEU A 1 259 ? -1.241 14.892 1.979 1.00 94.44 259 LEU A O 1
ATOM 1978 N N . SER A 1 260 ? -0.838 16.137 0.161 1.00 91.50 260 SER A N 1
ATOM 1979 C CA . SER A 1 260 ? -0.681 17.399 0.890 1.00 91.50 260 SER A CA 1
ATOM 1980 C C . SER A 1 260 ? -1.897 17.719 1.768 1.00 91.50 260 SER A C 1
ATOM 1982 O O . SER A 1 260 ? -1.720 18.130 2.916 1.00 91.50 260 SER A O 1
ATOM 1984 N N . LEU A 1 261 ? -3.117 17.441 1.286 1.00 92.88 261 LEU A N 1
ATOM 1985 C CA . LEU A 1 261 ? -4.358 17.583 2.060 1.00 92.88 261 LEU A CA 1
ATOM 1986 C C . LEU A 1 261 ? -4.341 16.681 3.302 1.00 92.88 261 LEU A C 1
ATOM 1988 O O . LEU A 1 261 ? -4.419 17.168 4.428 1.00 92.88 261 LEU A O 1
ATOM 1992 N N . ALA A 1 262 ? -4.152 15.373 3.110 1.00 94.75 262 ALA A N 1
ATOM 1993 C CA . ALA A 1 262 ? -4.127 14.395 4.197 1.00 94.75 262 ALA A CA 1
ATOM 1994 C C . ALA A 1 262 ? -3.010 14.678 5.214 1.00 94.75 262 ALA A C 1
ATOM 1996 O O . ALA A 1 262 ? -3.207 14.602 6.426 1.00 94.75 262 ALA A O 1
ATOM 1997 N N . LYS A 1 263 ? -1.818 15.034 4.725 1.00 93.00 263 LYS A N 1
ATOM 1998 C CA . LYS A 1 263 ? -0.648 15.329 5.554 1.00 93.00 263 LYS A CA 1
ATOM 1999 C C . LYS A 1 263 ? -0.903 16.515 6.480 1.00 93.00 263 LYS A C 1
ATOM 2001 O O . LYS A 1 263 ? -0.497 16.455 7.641 1.00 93.00 263 LYS A O 1
ATOM 2006 N N . ASN A 1 264 ? -1.569 17.557 5.994 1.00 92.19 264 ASN A N 1
ATOM 2007 C CA . ASN A 1 264 ? -1.792 18.789 6.750 1.00 92.19 264 ASN A CA 1
ATOM 2008 C C . ASN A 1 264 ? -3.098 18.779 7.561 1.00 92.19 264 ASN A C 1
ATOM 2010 O O . ASN A 1 264 ? -3.313 19.677 8.371 1.00 92.19 264 ASN A O 1
ATOM 2014 N N . HIS A 1 265 ? -3.943 17.758 7.400 1.00 94.56 265 HIS A N 1
ATOM 2015 C CA . HIS A 1 265 ? -5.187 17.641 8.148 1.00 94.56 265 HIS A CA 1
ATOM 2016 C C . HIS A 1 265 ? -4.934 17.376 9.649 1.00 94.56 265 HIS A C 1
ATOM 2018 O O . HIS A 1 265 ? -4.187 16.445 9.986 1.00 94.56 265 HIS A O 1
ATOM 2024 N N . PRO A 1 266 ? -5.567 18.125 10.576 1.00 92.50 266 PRO A N 1
ATOM 2025 C CA . PRO A 1 266 ? -5.307 18.008 12.015 1.00 92.50 266 PRO A CA 1
ATOM 2026 C C . PRO A 1 266 ? -5.735 16.659 12.608 1.00 92.50 266 PRO A C 1
ATOM 2028 O O . PRO A 1 266 ? -5.080 16.160 13.523 1.00 92.50 266 PRO A O 1
ATOM 2031 N N . ASN A 1 267 ? -6.793 16.039 12.077 1.00 93.75 267 ASN A N 1
ATOM 2032 C CA . ASN A 1 267 ? -7.293 14.744 12.565 1.00 93.75 267 ASN A CA 1
ATOM 2033 C C . ASN A 1 267 ? -6.588 13.528 11.943 1.00 93.75 267 ASN A C 1
ATOM 2035 O O . ASN A 1 267 ? -6.709 12.423 12.468 1.00 93.75 267 ASN A O 1
ATOM 2039 N N . VAL A 1 268 ? -5.808 13.715 10.871 1.00 96.81 268 VAL A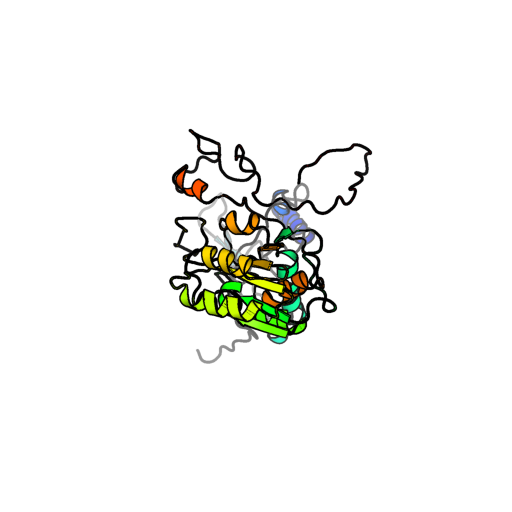 N 1
ATOM 2040 C CA . VAL A 1 268 ? -5.019 12.630 10.271 1.00 96.81 268 VAL A CA 1
ATOM 2041 C C . VAL A 1 268 ? -3.760 12.428 11.099 1.00 96.81 268 VAL A C 1
ATOM 2043 O O . VAL A 1 268 ? -2.815 13.211 11.018 1.00 96.81 268 VAL A O 1
ATOM 2046 N N . LYS A 1 269 ? -3.747 11.368 11.905 1.00 95.38 269 LYS A N 1
ATOM 2047 C CA . LYS A 1 269 ? -2.701 11.090 12.892 1.00 95.38 269 LYS A CA 1
ATOM 2048 C C . LYS A 1 269 ? -1.590 10.192 12.371 1.00 95.38 269 LYS A C 1
ATOM 2050 O O . LYS A 1 269 ? -0.482 10.235 12.900 1.00 95.38 269 LYS A O 1
ATOM 2055 N N . ALA A 1 270 ? -1.843 9.405 11.330 1.00 96.50 270 ALA A N 1
ATOM 2056 C CA . ALA A 1 270 ? -0.796 8.652 10.652 1.00 96.50 270 ALA A CA 1
ATOM 2057 C C . ALA A 1 270 ? -1.097 8.456 9.163 1.00 96.50 270 ALA A C 1
ATOM 2059 O O . ALA A 1 270 ? -2.252 8.465 8.742 1.00 96.50 270 ALA A O 1
ATOM 2060 N N . ILE A 1 271 ? -0.040 8.276 8.371 1.00 97.94 271 ILE A N 1
ATOM 2061 C CA . ILE A 1 271 ? -0.119 7.924 6.950 1.00 97.94 271 ILE A CA 1
ATOM 2062 C C . ILE A 1 271 ? 0.857 6.773 6.709 1.00 97.94 271 ILE A C 1
ATOM 2064 O O . ILE A 1 271 ? 2.042 6.904 7.020 1.00 97.94 271 ILE A O 1
ATOM 2068 N N . LEU A 1 272 ? 0.362 5.668 6.161 1.00 97.75 272 LEU A N 1
ATOM 2069 C CA . LEU A 1 272 ? 1.131 4.520 5.689 1.00 97.75 272 LEU A CA 1
ATOM 2070 C C . LEU A 1 272 ? 1.083 4.482 4.161 1.00 97.75 272 LEU A C 1
ATOM 2072 O O . LEU A 1 272 ? 0.005 4.580 3.582 1.00 97.75 272 LEU A O 1
ATOM 2076 N N . TRP A 1 273 ? 2.225 4.278 3.515 1.00 98.44 273 TRP A N 1
ATOM 2077 C CA . TRP A 1 273 ? 2.284 3.855 2.119 1.00 98.44 273 TRP A CA 1
ATOM 2078 C C . TRP A 1 273 ? 2.645 2.376 2.065 1.00 98.44 273 TRP A C 1
ATOM 2080 O O . TRP A 1 273 ? 3.678 1.960 2.591 1.00 98.44 273 TRP A O 1
ATOM 2090 N N . ALA A 1 274 ? 1.758 1.586 1.466 1.00 98.19 274 ALA A N 1
ATOM 2091 C CA . ALA A 1 274 ? 1.855 0.135 1.430 1.00 98.19 274 ALA A CA 1
ATOM 2092 C C . ALA A 1 274 ? 2.289 -0.420 0.069 1.00 98.19 274 ALA A C 1
ATOM 2094 O O . ALA A 1 274 ? 2.406 -1.635 -0.065 1.00 98.19 274 ALA A O 1
ATOM 2095 N N . GLY A 1 275 ? 2.541 0.433 -0.929 1.00 97.81 275 GLY A N 1
ATOM 2096 C CA . GLY A 1 275 ? 2.894 -0.049 -2.259 1.00 97.81 275 GLY A CA 1
ATOM 2097 C C . GLY A 1 275 ? 1.774 -0.907 -2.860 1.00 97.81 275 GLY A C 1
ATOM 2098 O O . GLY A 1 275 ? 0.587 -0.640 -2.656 1.00 97.81 275 GLY A O 1
ATOM 2099 N N . TYR A 1 276 ? 2.185 -1.998 -3.507 1.00 98.00 276 TYR A N 1
ATOM 2100 C CA . TYR A 1 276 ? 1.355 -3.168 -3.788 1.00 98.00 276 TYR A CA 1
ATOM 2101 C C . TYR A 1 276 ? 1.884 -4.352 -2.951 1.00 98.00 276 TYR A C 1
ATOM 2103 O O . TYR A 1 276 ? 2.873 -4.979 -3.327 1.00 98.00 276 TYR A O 1
ATOM 2111 N N . PRO A 1 277 ? 1.297 -4.617 -1.767 1.00 98.00 277 PRO A N 1
ATOM 2112 C CA . PRO A 1 277 ? 1.912 -5.446 -0.722 1.00 98.00 277 PRO A CA 1
ATOM 2113 C C . PRO A 1 277 ? 1.690 -6.965 -0.873 1.00 98.00 277 PRO A C 1
ATOM 2115 O O . PRO A 1 277 ? 1.904 -7.725 0.071 1.00 98.00 277 PRO A O 1
ATOM 2118 N N . GLY A 1 278 ? 1.243 -7.427 -2.038 1.00 97.31 278 GLY A N 1
ATOM 2119 C CA . GLY A 1 278 ? 1.123 -8.839 -2.382 1.00 97.31 278 GLY A CA 1
ATOM 2120 C C . GLY A 1 278 ? 0.053 -9.610 -1.602 1.00 97.31 278 GLY A C 1
ATOM 2121 O O . GLY A 1 278 ? -0.870 -9.048 -1.004 1.00 97.31 278 GLY A O 1
ATOM 2122 N N . GLU A 1 279 ? 0.188 -10.938 -1.602 1.00 96.69 279 GLU A N 1
ATOM 2123 C CA . GLU A 1 279 ? -0.827 -11.868 -1.088 1.00 96.69 279 GLU A CA 1
ATOM 2124 C C . GLU A 1 279 ? -1.153 -11.732 0.402 1.00 96.69 279 GLU A C 1
ATOM 2126 O O . GLU A 1 279 ? -2.273 -12.007 0.848 1.00 96.69 279 GLU A O 1
ATOM 2131 N N . LYS A 1 280 ? -0.180 -11.278 1.189 1.00 97.44 280 LYS A N 1
ATOM 2132 C CA . LYS A 1 280 ? -0.315 -11.074 2.633 1.00 97.44 280 LYS A CA 1
ATOM 2133 C C . LYS A 1 280 ? -0.379 -9.605 3.025 1.00 97.44 280 LYS A C 1
ATOM 2135 O O . LYS A 1 280 ? -0.328 -9.285 4.210 1.00 97.44 280 LYS A O 1
ATOM 2140 N N . GLY A 1 281 ? -0.599 -8.714 2.063 1.00 97.81 281 GLY A N 1
ATOM 2141 C CA . GLY A 1 281 ? -0.577 -7.281 2.300 1.00 97.81 281 GLY A CA 1
ATOM 2142 C C . GLY A 1 281 ? -1.560 -6.781 3.354 1.00 97.81 281 GLY A C 1
ATOM 2143 O O . GLY A 1 281 ? -1.180 -5.991 4.218 1.00 97.81 281 GLY A O 1
ATOM 2144 N N . GLY A 1 282 ? -2.795 -7.294 3.374 1.00 98.19 282 GLY A N 1
ATOM 2145 C CA . GLY A 1 282 ? -3.760 -6.941 4.418 1.00 98.19 282 GLY A CA 1
ATOM 2146 C C . GLY A 1 282 ? -3.318 -7.368 5.821 1.00 98.19 282 GLY A C 1
ATOM 2147 O O . GLY A 1 282 ? -3.536 -6.629 6.781 1.00 98.19 282 GLY A O 1
ATOM 2148 N N . GLN A 1 283 ? -2.632 -8.514 5.944 1.00 98.12 283 GLN A N 1
ATOM 2149 C CA . GLN A 1 283 ? -2.027 -8.945 7.208 1.00 98.12 283 GLN A CA 1
ATOM 2150 C C . GLN A 1 283 ? -0.904 -7.998 7.627 1.00 98.12 283 GLN A C 1
ATOM 2152 O O . GLN A 1 283 ? -0.881 -7.571 8.777 1.00 98.12 283 GLN A O 1
ATOM 2157 N N . ALA A 1 284 ? 0.010 -7.673 6.711 1.00 98.38 284 ALA A N 1
ATOM 2158 C CA . ALA A 1 284 ? 1.157 -6.818 6.993 1.00 98.38 284 ALA A CA 1
ATOM 2159 C C . ALA A 1 284 ? 0.730 -5.405 7.427 1.00 98.38 284 ALA A C 1
ATOM 2161 O O . ALA A 1 284 ? 1.244 -4.880 8.415 1.00 98.38 284 ALA A O 1
ATOM 2162 N N . ILE A 1 285 ? -0.271 -4.824 6.752 1.00 98.50 285 ILE A N 1
ATOM 2163 C CA . ILE A 1 285 ? -0.869 -3.536 7.134 1.00 98.50 285 ILE A CA 1
ATOM 2164 C C . ILE A 1 285 ? -1.432 -3.612 8.560 1.00 98.50 285 ILE A C 1
ATOM 2166 O O . ILE A 1 285 ? -1.128 -2.753 9.387 1.00 98.50 285 ILE A O 1
ATOM 2170 N N . ALA A 1 286 ? -2.215 -4.646 8.877 1.00 97.88 286 ALA A N 1
ATOM 2171 C CA . ALA A 1 286 ? -2.792 -4.808 10.209 1.00 97.88 286 ALA A CA 1
ATOM 2172 C C . ALA A 1 286 ? -1.727 -5.051 11.295 1.00 97.88 286 ALA A C 1
ATOM 2174 O O . ALA A 1 286 ? -1.810 -4.469 12.375 1.00 97.88 286 ALA A O 1
ATOM 2175 N N . ASP A 1 287 ? -0.696 -5.850 11.002 1.00 97.69 287 ASP A N 1
ATOM 2176 C CA . ASP A 1 287 ? 0.424 -6.110 11.912 1.00 97.69 287 ASP A CA 1
ATOM 2177 C C . ASP A 1 287 ? 1.144 -4.811 12.305 1.00 97.69 287 ASP A C 1
ATOM 2179 O O . ASP A 1 287 ? 1.511 -4.642 13.468 1.00 97.69 287 ASP A O 1
ATOM 2183 N N . ILE A 1 288 ? 1.301 -3.873 11.366 1.00 96.69 288 ILE A N 1
ATOM 2184 C CA . ILE A 1 288 ? 1.897 -2.554 11.619 1.00 96.69 288 ILE A CA 1
ATOM 2185 C C . ILE A 1 288 ? 0.945 -1.648 12.396 1.00 96.69 288 ILE A C 1
ATOM 2187 O O . ILE A 1 288 ? 1.345 -1.044 13.393 1.00 96.69 288 ILE A O 1
ATOM 2191 N N . LEU A 1 289 ? -0.321 -1.564 11.976 1.00 96.62 289 LEU A N 1
ATOM 2192 C CA . LEU A 1 289 ? -1.316 -0.715 12.635 1.00 96.62 289 LEU A CA 1
ATOM 2193 C C . LEU A 1 289 ? -1.492 -1.087 14.109 1.00 96.62 289 LEU A C 1
ATOM 2195 O O . LEU A 1 289 ? -1.608 -0.193 14.942 1.00 96.62 289 LEU A O 1
ATOM 2199 N N . PHE A 1 290 ? -1.449 -2.379 14.441 1.00 95.69 290 PHE A N 1
ATOM 2200 C CA . PHE A 1 290 ? -1.615 -2.879 15.807 1.00 95.69 290 PHE A CA 1
ATOM 2201 C C . PHE A 1 290 ? -0.300 -3.188 16.540 1.00 95.69 290 PHE A C 1
ATOM 2203 O O . PHE A 1 290 ? -0.314 -3.761 17.630 1.00 95.69 290 PHE A O 1
ATOM 2210 N N . GLY A 1 291 ? 0.848 -2.807 15.970 1.00 93.38 291 GLY A N 1
ATOM 2211 C CA . GLY A 1 291 ? 2.148 -2.890 16.644 1.00 93.38 291 GLY A CA 1
ATOM 2212 C C . GLY A 1 291 ? 2.700 -4.301 16.841 1.00 93.38 291 GLY A C 1
ATOM 2213 O O . GLY A 1 291 ? 3.607 -4.486 17.649 1.00 93.38 291 GLY A O 1
ATOM 2214 N N . LYS A 1 292 ? 2.195 -5.298 16.105 1.00 94.62 292 LYS A N 1
ATOM 2215 C CA . LYS A 1 292 ? 2.847 -6.613 16.003 1.00 94.62 292 LYS A CA 1
ATOM 2216 C C . LYS A 1 292 ? 4.164 -6.519 15.228 1.00 94.62 292 LYS A C 1
ATOM 2218 O O . LYS A 1 292 ? 5.066 -7.318 15.463 1.00 94.62 292 LYS A O 1
ATOM 2223 N N . TYR A 1 293 ? 4.276 -5.540 14.331 1.00 94.25 293 TYR A N 1
ATOM 2224 C CA . TYR A 1 293 ? 5.492 -5.241 13.587 1.00 94.25 293 TYR A CA 1
ATOM 2225 C C . TYR A 1 293 ? 5.797 -3.742 13.598 1.00 94.25 293 TYR A C 1
ATOM 2227 O O . TYR A 1 293 ? 4.896 -2.916 13.463 1.00 94.25 293 TYR A O 1
ATOM 2235 N N . ASN A 1 294 ? 7.075 -3.385 13.727 1.00 92.38 294 ASN A N 1
ATOM 2236 C CA . ASN A 1 294 ? 7.520 -1.994 13.657 1.00 92.38 294 ASN A CA 1
ATOM 2237 C C . ASN A 1 294 ? 7.931 -1.658 12.215 1.00 92.38 294 ASN A C 1
ATOM 2239 O O . ASN A 1 294 ? 8.883 -2.264 11.724 1.00 92.38 294 ASN A O 1
ATOM 2243 N N . PRO A 1 295 ? 7.277 -0.698 11.535 1.00 89.81 295 PRO A N 1
ATOM 2244 C CA . PRO A 1 295 ? 7.572 -0.400 10.137 1.00 89.81 295 PRO A CA 1
ATOM 2245 C C . PRO A 1 295 ? 8.994 0.156 9.983 1.00 89.81 295 PRO A C 1
ATOM 2247 O O . PRO A 1 295 ? 9.355 1.148 10.622 1.00 89.81 295 PRO A O 1
ATOM 2250 N N . GLY A 1 296 ? 9.793 -0.493 9.132 1.00 89.50 296 GLY A N 1
ATOM 2251 C CA . GLY A 1 296 ? 11.179 -0.117 8.829 1.00 89.50 296 GLY A CA 1
ATOM 2252 C C . GLY A 1 296 ? 11.402 0.399 7.403 1.00 89.50 296 GLY A C 1
ATOM 2253 O O . GLY A 1 296 ? 12.510 0.845 7.094 1.00 89.50 296 GLY A O 1
ATOM 2254 N N . GLY A 1 297 ? 10.372 0.348 6.553 1.00 93.31 297 GLY A N 1
ATOM 2255 C CA . GLY A 1 297 ? 10.446 0.740 5.151 1.00 93.31 297 GLY A CA 1
ATOM 2256 C C . GLY A 1 297 ? 10.800 2.213 4.954 1.00 93.31 297 GLY A C 1
ATOM 2257 O O . GLY A 1 297 ? 10.515 3.074 5.792 1.00 93.31 297 GLY A O 1
ATOM 2258 N N . ARG A 1 298 ? 11.415 2.515 3.808 1.00 91.81 298 ARG A N 1
ATOM 2259 C CA . ARG A 1 298 ? 11.739 3.877 3.361 1.00 91.81 298 ARG A CA 1
ATOM 2260 C C . ARG A 1 298 ? 11.311 4.059 1.914 1.00 91.81 298 ARG A C 1
ATOM 2262 O O . ARG A 1 298 ? 11.329 3.108 1.141 1.00 91.81 298 ARG A O 1
ATOM 2269 N N . LEU A 1 299 ? 10.959 5.291 1.554 1.00 93.12 299 LEU A N 1
ATOM 2270 C CA . LEU A 1 299 ? 10.604 5.626 0.179 1.00 93.12 299 LEU A CA 1
ATOM 2271 C C . LEU A 1 299 ? 11.793 5.374 -0.769 1.00 93.12 299 LEU A C 1
ATOM 2273 O O . LEU A 1 299 ? 12.856 5.958 -0.544 1.00 93.12 299 LEU A O 1
ATOM 2277 N N . PRO A 1 300 ? 11.625 4.562 -1.831 1.00 90.44 300 PRO A N 1
ATOM 2278 C CA . PRO A 1 300 ? 12.664 4.349 -2.837 1.00 90.44 300 PRO A CA 1
ATOM 2279 C C . PRO A 1 300 ? 12.689 5.456 -3.907 1.00 90.44 300 PRO A C 1
ATOM 2281 O O . PRO A 1 300 ? 13.631 5.536 -4.693 1.00 90.44 300 PRO A O 1
ATOM 2284 N N . HIS A 1 301 ? 11.680 6.333 -3.933 1.00 89.25 301 HIS A N 1
ATOM 2285 C CA . HIS A 1 301 ? 11.548 7.451 -4.869 1.00 89.25 301 HIS A CA 1
ATOM 2286 C C . HIS A 1 301 ? 11.139 8.747 -4.167 1.00 89.25 301 HIS A C 1
ATOM 2288 O O . HIS A 1 301 ? 10.645 8.751 -3.039 1.00 89.25 301 HIS A O 1
ATOM 2294 N N . THR A 1 302 ? 11.353 9.873 -4.851 1.00 88.62 302 THR A N 1
ATOM 2295 C CA . THR A 1 302 ? 10.947 11.189 -4.352 1.00 88.62 302 THR A CA 1
ATOM 2296 C C . THR A 1 302 ? 9.437 11.366 -4.469 1.00 88.62 302 THR A C 1
ATOM 2298 O O . THR A 1 302 ? 8.852 11.095 -5.517 1.00 88.62 302 THR A O 1
ATOM 2301 N N . TRP A 1 303 ? 8.810 11.846 -3.398 1.00 91.00 303 TRP A N 1
ATOM 2302 C CA . TRP A 1 303 ? 7.371 12.095 -3.356 1.00 91.00 303 TRP A CA 1
ATOM 2303 C C . TRP A 1 303 ? 7.065 13.546 -3.748 1.00 91.00 303 TRP A C 1
ATOM 2305 O O . TRP A 1 303 ? 7.162 14.454 -2.917 1.00 91.00 303 TRP A O 1
ATOM 2315 N N . TYR A 1 304 ? 6.751 13.762 -5.026 1.00 89.38 304 TYR A N 1
ATOM 2316 C CA . TYR A 1 304 ? 6.525 15.089 -5.603 1.00 89.38 304 TYR A CA 1
ATOM 2317 C C . TYR A 1 304 ? 5.093 15.606 -5.366 1.00 89.38 304 TYR A C 1
ATOM 2319 O O . TYR A 1 304 ? 4.165 14.798 -5.323 1.00 89.38 304 TYR A O 1
ATOM 2327 N N . PRO A 1 305 ? 4.905 16.933 -5.225 1.00 90.00 305 PRO A N 1
ATOM 2328 C CA . PRO A 1 305 ? 3.590 17.567 -5.356 1.00 90.00 305 PRO A CA 1
ATOM 2329 C C . PRO A 1 305 ? 3.077 17.495 -6.801 1.00 90.00 305 PRO A C 1
ATOM 2331 O O . PRO A 1 305 ? 3.876 17.383 -7.737 1.00 90.00 305 PRO A O 1
ATOM 2334 N N . ASN A 1 306 ? 1.761 17.589 -6.993 1.00 92.88 306 ASN A N 1
ATOM 2335 C CA . ASN A 1 306 ? 1.144 17.432 -8.312 1.00 92.88 306 ASN A CA 1
ATOM 2336 C C . ASN A 1 306 ? 1.627 18.475 -9.336 1.00 92.88 306 ASN A C 1
ATOM 2338 O O . ASN A 1 306 ? 1.888 18.145 -10.491 1.00 92.88 306 ASN A O 1
ATOM 2342 N N . ASP A 1 307 ? 1.870 19.715 -8.904 1.00 91.12 307 ASP A N 1
ATOM 2343 C CA . ASP A 1 307 ? 2.358 20.797 -9.772 1.00 91.12 307 ASP A CA 1
ATOM 2344 C C . ASP A 1 307 ? 3.715 20.494 -10.440 1.00 91.12 307 ASP A C 1
ATOM 2346 O O . ASP A 1 307 ? 4.106 21.166 -11.390 1.00 91.12 307 ASP A O 1
ATOM 2350 N N . TYR A 1 308 ? 4.451 19.478 -9.984 1.00 90.44 308 TYR A N 1
ATOM 2351 C CA . TYR A 1 308 ? 5.703 19.052 -10.598 1.00 90.44 308 TYR A CA 1
ATOM 2352 C C . TYR A 1 308 ? 5.534 18.554 -12.041 1.00 90.44 308 TYR A C 1
ATOM 2354 O O . TYR A 1 308 ? 6.408 18.805 -12.875 1.00 90.44 308 TYR A O 1
ATOM 2362 N N . VAL A 1 309 ? 4.425 17.875 -12.357 1.00 92.38 309 VAL A N 1
ATOM 2363 C CA . VAL A 1 309 ? 4.218 17.245 -13.677 1.00 92.38 309 VAL A CA 1
ATOM 2364 C C . VAL A 1 309 ? 3.975 18.257 -14.797 1.00 92.38 309 VAL A C 1
ATOM 2366 O O . VAL A 1 309 ? 4.192 17.939 -15.963 1.00 92.38 309 VAL A O 1
ATOM 2369 N N . SER A 1 310 ? 3.594 19.492 -14.456 1.00 92.12 310 SER A N 1
ATOM 2370 C CA . SER A 1 310 ? 3.359 20.579 -15.413 1.00 92.12 310 SER A CA 1
ATOM 2371 C C . SER A 1 310 ? 4.564 21.508 -15.607 1.00 92.12 310 SER A C 1
ATOM 2373 O O . SER A 1 310 ? 4.571 22.303 -16.546 1.00 92.12 310 SER A O 1
ATOM 2375 N N . LYS A 1 311 ? 5.611 21.406 -14.771 1.00 90.69 311 LYS A N 1
ATOM 2376 C CA . LYS A 1 311 ? 6.790 22.300 -14.829 1.00 90.69 311 LYS A CA 1
ATOM 2377 C C . LYS A 1 311 ? 7.712 22.033 -16.017 1.00 90.69 311 LYS A C 1
ATOM 2379 O O . LYS A 1 311 ? 8.449 22.923 -16.429 1.00 90.69 311 LYS A O 1
ATOM 2384 N N . LEU A 1 312 ? 7.714 20.811 -16.540 1.00 91.31 312 LEU A N 1
ATOM 2385 C CA . LEU A 1 312 ? 8.479 20.423 -17.724 1.00 91.31 312 LEU A CA 1
ATOM 2386 C C . LEU A 1 312 ? 7.807 19.197 -18.355 1.00 91.31 312 LEU A C 1
ATOM 2388 O O . LEU A 1 312 ? 7.377 18.326 -17.600 1.00 91.31 312 LEU A O 1
ATOM 2392 N N . PRO A 1 313 ? 7.738 19.065 -19.695 1.00 93.50 313 PRO A N 1
ATOM 2393 C CA . PRO A 1 313 ? 7.187 17.867 -20.322 1.00 93.50 313 PRO A CA 1
ATOM 2394 C C . PRO A 1 313 ? 7.842 16.591 -19.781 1.00 93.50 313 PRO A C 1
ATOM 2396 O O . PRO A 1 313 ? 9.070 16.512 -19.687 1.00 93.50 313 PRO A O 1
ATOM 2399 N N . MET A 1 314 ? 7.047 15.570 -19.441 1.00 91.88 314 MET A N 1
ATOM 2400 C CA . MET A 1 314 ? 7.588 14.328 -18.869 1.00 91.88 314 MET A CA 1
ATOM 2401 C C . MET A 1 314 ? 8.499 13.558 -19.837 1.00 91.88 314 MET A C 1
ATOM 2403 O O . MET A 1 314 ? 9.385 12.847 -19.376 1.00 91.88 314 MET A O 1
ATOM 2407 N N . THR A 1 315 ? 8.379 13.798 -21.146 1.00 93.69 315 THR A N 1
ATOM 2408 C CA . THR A 1 315 ? 9.289 13.305 -22.196 1.00 93.69 315 THR A CA 1
ATOM 2409 C C . THR A 1 315 ? 10.659 13.998 -22.211 1.00 93.69 315 THR A C 1
ATOM 2411 O O . THR A 1 315 ? 11.567 13.573 -22.923 1.00 93.69 315 THR A O 1
ATOM 2414 N N . SER A 1 316 ? 10.835 15.072 -21.437 1.00 92.94 316 SER A N 1
ATOM 2415 C CA . SER A 1 316 ? 12.084 15.826 -21.354 1.00 92.94 316 SER A CA 1
ATOM 2416 C C . SER A 1 316 ? 13.077 15.154 -20.403 1.00 92.94 316 SER A C 1
ATOM 2418 O O . SER A 1 316 ? 12.820 15.016 -19.205 1.00 92.94 316 SER A O 1
ATOM 2420 N N . MET A 1 317 ? 14.244 14.779 -20.927 1.00 93.50 317 MET A N 1
ATOM 2421 C CA . MET A 1 317 ? 15.283 14.029 -20.209 1.00 93.50 317 MET A CA 1
ATOM 2422 C C . MET A 1 317 ? 16.313 14.829 -19.375 1.00 93.50 317 MET A C 1
ATOM 2424 O O . MET A 1 317 ? 17.093 14.181 -18.670 1.00 93.50 317 MET A O 1
ATOM 2428 N N . PRO A 1 318 ? 16.385 16.181 -19.378 1.00 89.94 318 PRO A N 1
ATOM 2429 C CA . PRO A 1 318 ? 17.236 16.903 -18.438 1.00 89.94 318 PRO A CA 1
ATOM 2430 C C . PRO A 1 318 ? 16.929 16.511 -16.989 1.00 89.94 318 PRO A C 1
ATOM 2432 O O . PRO A 1 318 ? 15.806 16.642 -16.504 1.00 89.94 318 PRO A O 1
ATOM 2435 N N . LEU A 1 319 ? 17.954 16.019 -16.291 1.00 91.00 319 LEU A N 1
ATOM 2436 C CA . LEU A 1 319 ? 17.847 15.658 -14.876 1.00 91.00 319 LEU A CA 1
ATOM 2437 C C . LEU A 1 319 ? 18.124 16.840 -13.945 1.00 91.00 319 LEU A C 1
ATOM 2439 O O . LEU A 1 319 ? 17.707 16.826 -12.793 1.00 91.00 319 LEU A O 1
ATOM 2443 N N . ARG A 1 320 ? 18.878 17.830 -14.426 1.00 92.19 320 ARG A N 1
ATOM 2444 C CA . ARG A 1 320 ? 19.229 19.027 -13.660 1.00 92.19 320 ARG A CA 1
ATOM 2445 C C . ARG A 1 320 ? 18.119 20.072 -13.744 1.00 92.19 320 ARG A C 1
ATOM 2447 O O . ARG A 1 320 ? 17.320 20.021 -14.680 1.00 92.19 320 ARG A O 1
ATOM 2454 N N . PRO A 1 321 ? 18.090 21.018 -12.800 1.00 91.00 321 PRO A N 1
ATOM 2455 C CA . PRO A 1 321 ? 17.212 22.172 -12.875 1.00 91.00 321 PRO A CA 1
ATOM 2456 C C . PRO A 1 321 ? 17.451 22.963 -14.164 1.00 91.00 321 PRO A C 1
ATOM 2458 O O . PRO A 1 321 ? 18.597 23.157 -14.574 1.00 91.00 321 PRO A O 1
ATOM 2461 N N . VAL A 1 322 ? 16.373 23.405 -14.812 1.00 89.75 322 VAL A N 1
ATOM 2462 C CA . VAL A 1 322 ? 16.417 24.203 -16.050 1.00 89.75 322 VAL A CA 1
ATOM 2463 C C . VAL A 1 322 ? 15.224 25.154 -16.065 1.00 89.75 322 VAL A C 1
ATOM 2465 O O . VAL A 1 322 ? 14.093 24.700 -15.961 1.00 89.75 322 VAL A O 1
ATOM 2468 N N . ASN A 1 323 ? 15.450 26.461 -16.229 1.00 83.94 323 ASN A N 1
ATOM 2469 C CA . ASN A 1 323 ? 14.390 27.460 -16.457 1.00 83.94 323 ASN A CA 1
ATOM 2470 C C . ASN A 1 323 ? 13.179 27.343 -15.501 1.00 83.94 323 ASN A C 1
ATOM 2472 O O . ASN A 1 323 ? 12.035 27.304 -15.943 1.00 83.94 323 ASN A O 1
ATOM 2476 N N . GLY A 1 324 ? 13.419 27.245 -14.188 1.00 82.25 324 GLY A N 1
ATOM 2477 C CA . GLY A 1 324 ? 12.357 27.116 -13.175 1.00 82.25 324 GLY A CA 1
ATOM 2478 C C . GLY A 1 324 ? 11.849 25.686 -12.937 1.00 82.25 324 GLY A C 1
ATOM 2479 O O . GLY A 1 324 ? 11.146 25.446 -11.956 1.00 82.25 324 GLY A O 1
ATOM 2480 N N . TYR A 1 325 ? 12.251 24.713 -13.760 1.00 87.62 325 TYR A N 1
ATOM 2481 C CA . TYR A 1 325 ? 12.095 23.294 -13.451 1.00 87.62 325 TYR A CA 1
ATOM 2482 C C . TYR A 1 325 ? 13.057 22.896 -12.324 1.00 87.62 325 TYR A C 1
ATOM 2484 O O . TYR A 1 325 ? 14.259 23.134 -12.465 1.00 87.62 325 TYR A O 1
ATOM 2492 N N . PRO A 1 326 ? 12.588 22.255 -11.236 1.00 88.88 326 PRO A N 1
ATOM 2493 C CA . PRO A 1 326 ? 13.409 22.008 -10.055 1.00 88.88 326 PRO A CA 1
ATOM 2494 C C . PRO A 1 326 ? 14.352 20.809 -10.192 1.00 88.88 326 PRO A C 1
ATOM 2496 O O . PRO A 1 326 ? 14.957 20.441 -9.198 1.00 88.88 326 PRO A O 1
ATOM 2499 N N . GLY A 1 327 ? 14.479 20.170 -11.360 1.00 90.88 327 GLY A N 1
ATOM 2500 C CA . GLY A 1 327 ? 15.301 18.969 -11.551 1.00 90.88 327 GLY A CA 1
ATOM 2501 C C . GLY A 1 327 ? 14.618 17.669 -11.100 1.00 90.88 327 GLY A C 1
ATOM 2502 O O . GLY A 1 327 ? 13.577 17.682 -10.445 1.00 90.88 327 GLY A O 1
ATOM 2503 N N . ARG A 1 328 ? 15.206 16.527 -11.478 1.00 89.62 328 ARG A N 1
ATOM 2504 C CA . ARG A 1 328 ? 14.662 15.172 -11.272 1.00 89.62 328 ARG A CA 1
ATOM 2505 C C . ARG A 1 328 ? 15.439 14.417 -10.207 1.00 89.62 328 ARG A C 1
ATOM 2507 O O . ARG A 1 328 ? 16.660 14.519 -10.133 1.00 89.62 328 ARG A O 1
ATOM 2514 N N . THR A 1 329 ? 14.749 13.523 -9.501 1.00 89.19 329 THR A N 1
ATOM 2515 C CA . THR A 1 329 ? 15.280 12.667 -8.424 1.00 89.19 329 THR A CA 1
ATOM 2516 C C . THR A 1 329 ? 15.754 13.445 -7.196 1.00 89.19 329 THR A C 1
ATOM 2518 O O . THR A 1 329 ? 16.055 14.634 -7.262 1.00 89.19 329 THR A O 1
ATOM 2521 N N . TYR A 1 330 ? 15.900 12.749 -6.068 1.00 85.19 330 TYR A N 1
ATOM 2522 C CA . TYR A 1 330 ? 16.409 13.347 -4.831 1.00 85.19 330 TYR A CA 1
ATOM 2523 C C . TYR A 1 330 ? 17.827 13.937 -4.968 1.00 85.19 330 TYR A C 1
ATOM 2525 O O . TYR A 1 330 ? 18.203 14.803 -4.186 1.00 85.19 330 TYR A O 1
ATOM 2533 N N . LYS A 1 331 ? 18.629 13.461 -5.934 1.00 85.69 331 LYS A N 1
ATOM 2534 C CA . LYS A 1 331 ? 20.039 13.849 -6.095 1.00 85.69 331 LYS A CA 1
ATOM 2535 C C . LYS A 1 331 ? 20.221 15.173 -6.835 1.00 85.69 331 LYS A C 1
ATOM 2537 O O . LYS A 1 331 ? 21.210 15.859 -6.605 1.00 85.69 331 LYS A O 1
ATOM 2542 N N . LEU A 1 332 ? 19.332 15.476 -7.777 1.00 86.88 332 LEU A N 1
ATOM 2543 C CA . LEU A 1 332 ? 19.491 16.594 -8.715 1.00 86.88 332 LEU A CA 1
ATOM 2544 C C . LEU A 1 332 ? 18.322 17.573 -8.648 1.00 86.88 332 LEU A C 1
ATOM 2546 O O . LEU A 1 332 ? 18.220 18.442 -9.509 1.00 86.88 332 LEU A O 1
ATOM 2550 N N . SER A 1 333 ? 17.440 17.415 -7.657 1.00 81.06 333 SER A N 1
ATOM 2551 C CA . SER A 1 333 ? 16.360 18.357 -7.449 1.00 81.06 333 SER A CA 1
ATOM 2552 C C . SER A 1 333 ? 16.772 19.495 -6.516 1.00 81.06 333 SER A C 1
ATOM 2554 O O . SER A 1 333 ? 17.104 19.267 -5.351 1.00 81.06 333 SER A O 1
ATOM 2556 N N . ASP A 1 334 ? 16.688 20.724 -7.015 1.00 71.19 334 ASP A N 1
ATOM 2557 C CA . ASP A 1 334 ? 16.867 21.942 -6.236 1.00 71.19 334 ASP A CA 1
ATOM 2558 C C . ASP A 1 334 ? 15.569 22.226 -5.473 1.00 71.19 334 ASP A C 1
ATOM 2560 O O . ASP A 1 334 ? 14.589 22.741 -6.008 1.00 71.19 334 ASP A O 1
ATOM 2564 N N . GLY A 1 335 ? 15.545 21.859 -4.193 1.00 58.44 335 GLY A N 1
ATOM 2565 C CA . GLY A 1 335 ? 14.492 22.287 -3.271 1.00 58.44 335 GLY A CA 1
ATOM 2566 C C . GLY A 1 335 ? 13.313 21.330 -3.090 1.00 58.44 335 GLY A C 1
ATOM 2567 O O . GLY A 1 335 ? 12.544 21.537 -2.151 1.00 58.44 335 GLY A O 1
ATOM 2568 N N . VAL A 1 336 ? 13.193 20.239 -3.859 1.00 55.53 336 VAL A N 1
ATOM 2569 C CA . VAL A 1 336 ? 12.226 19.177 -3.525 1.00 55.53 336 VAL A CA 1
ATOM 2570 C C . VAL A 1 336 ? 12.826 18.267 -2.455 1.00 55.53 336 VAL A C 1
ATOM 2572 O O . VAL A 1 336 ? 13.390 17.207 -2.723 1.00 55.53 336 VAL A O 1
ATOM 2575 N N . LYS A 1 337 ? 12.710 18.693 -1.196 1.00 56.50 337 LYS A N 1
ATOM 2576 C CA . LYS A 1 337 ? 12.880 17.785 -0.057 1.00 56.50 337 LYS A CA 1
ATOM 2577 C C . LYS A 1 337 ? 11.654 16.881 -0.007 1.00 56.50 337 LYS A C 1
ATOM 2579 O O . LYS A 1 337 ? 10.542 17.374 -0.167 1.00 56.50 337 LYS A O 1
ATOM 2584 N N . ASN A 1 338 ? 11.854 15.577 0.203 1.00 56.38 338 ASN A N 1
ATOM 2585 C CA . ASN A 1 338 ? 10.754 14.619 0.326 1.00 56.38 338 ASN A CA 1
ATOM 2586 C C . ASN A 1 338 ? 9.655 15.191 1.232 1.00 56.38 338 ASN A C 1
ATOM 2588 O O . ASN A 1 338 ? 9.916 15.526 2.390 1.00 56.38 338 ASN A O 1
ATOM 2592 N N . ASN A 1 339 ? 8.430 15.285 0.705 1.00 56.22 339 ASN A N 1
ATOM 2593 C CA . ASN A 1 339 ? 7.278 15.822 1.432 1.00 56.22 339 ASN A CA 1
ATOM 2594 C C . ASN A 1 339 ? 6.924 14.995 2.678 1.00 56.22 339 ASN A C 1
ATOM 2596 O O . ASN A 1 339 ? 6.112 15.426 3.491 1.00 56.22 339 ASN A O 1
ATOM 2600 N N . PHE A 1 340 ? 7.566 13.850 2.882 1.00 58.12 340 PHE A N 1
ATOM 2601 C CA . PHE A 1 340 ? 7.459 13.034 4.076 1.00 58.12 340 PHE A CA 1
ATOM 2602 C C . PHE A 1 340 ? 8.837 12.878 4.714 1.00 58.12 340 PHE A C 1
ATOM 2604 O O . PHE A 1 340 ? 9.760 12.341 4.107 1.00 58.12 340 PHE A O 1
ATOM 2611 N N . SER A 1 341 ? 8.981 13.358 5.950 1.00 48.09 341 SER A N 1
ATOM 2612 C CA . SER A 1 341 ? 10.175 13.144 6.764 1.00 48.09 341 SER A CA 1
ATOM 2613 C C . SER A 1 341 ? 9.758 12.551 8.103 1.00 48.09 341 SER A C 1
ATOM 2615 O O . SER A 1 341 ? 9.390 13.280 9.027 1.00 48.09 341 SER A O 1
ATOM 2617 N N . LEU A 1 342 ? 9.819 11.230 8.229 1.00 47.69 342 LEU A N 1
ATOM 2618 C CA . LEU A 1 342 ? 9.759 10.602 9.541 1.00 47.69 342 LEU A CA 1
ATOM 2619 C C . LEU A 1 342 ? 11.163 10.463 10.090 1.00 47.69 342 LEU A C 1
ATOM 2621 O O . LEU A 1 342 ? 11.962 9.636 9.659 1.00 47.69 342 LEU A O 1
ATOM 2625 N N . ARG A 1 343 ? 11.454 11.299 11.082 1.00 40.53 343 ARG A N 1
ATOM 2626 C CA . ARG A 1 343 ? 12.617 11.112 11.936 1.00 40.53 343 ARG A CA 1
ATOM 2627 C C . ARG A 1 343 ? 12.267 10.006 12.922 1.00 40.53 343 ARG A C 1
ATOM 2629 O O . ARG A 1 343 ? 11.526 10.238 13.874 1.00 40.53 343 ARG A O 1
ATOM 2636 N N . ILE A 1 344 ? 12.794 8.802 12.705 1.00 38.03 344 ILE A N 1
ATOM 2637 C CA . ILE A 1 344 ? 12.853 7.795 13.772 1.00 38.03 344 ILE A CA 1
ATOM 2638 C C . ILE A 1 344 ? 13.552 8.475 14.956 1.00 38.03 344 ILE A C 1
ATOM 2640 O O . ILE A 1 344 ? 14.618 9.070 14.767 1.00 38.03 344 ILE A O 1
ATOM 2644 N N . LYS A 1 345 ? 12.938 8.452 16.153 1.00 35.56 345 LYS A N 1
ATOM 2645 C CA . LYS A 1 345 ? 13.557 8.987 17.377 1.00 35.56 345 LYS A CA 1
ATOM 2646 C C . LYS A 1 345 ? 14.998 8.491 17.427 1.00 35.56 345 LYS A C 1
ATOM 2648 O O . LYS A 1 345 ? 15.234 7.288 17.365 1.00 35.56 345 LYS A O 1
ATOM 2653 N N . LYS A 1 346 ? 15.921 9.454 17.465 1.00 35.06 346 LYS A N 1
ATOM 2654 C CA . LYS A 1 346 ? 17.379 9.323 17.465 1.00 35.06 346 LYS A CA 1
ATOM 2655 C C . LYS A 1 346 ? 17.809 8.037 18.186 1.00 35.06 346 LYS A C 1
ATOM 2657 O O . LYS A 1 346 ? 17.943 8.027 19.404 1.00 35.06 346 LYS A O 1
ATOM 2662 N N . LYS A 1 347 ? 18.036 6.945 17.450 1.00 42.28 347 LYS A N 1
ATOM 2663 C CA . LYS A 1 347 ? 18.933 5.903 17.947 1.00 42.28 347 LYS A CA 1
ATOM 2664 C C . LYS A 1 347 ? 20.294 6.576 17.875 1.00 42.28 347 LYS A C 1
ATOM 2666 O O . LYS A 1 347 ? 20.691 6.985 16.786 1.00 42.28 347 LYS A O 1
ATOM 2671 N N . GLU A 1 348 ? 20.932 6.831 19.014 1.00 37.16 348 GLU A N 1
ATOM 2672 C CA . GLU A 1 348 ? 22.301 7.339 19.018 1.00 37.16 348 GLU A CA 1
ATOM 2673 C C . GLU A 1 348 ? 23.170 6.343 18.250 1.00 37.16 348 GLU A C 1
ATOM 2675 O O . GLU A 1 348 ? 23.595 5.315 18.772 1.00 37.16 348 GLU A O 1
ATOM 2680 N N . LEU A 1 349 ? 23.400 6.624 16.971 1.00 45.72 349 LEU A N 1
ATOM 2681 C CA . LEU A 1 349 ? 24.426 5.962 16.196 1.00 45.72 349 LEU A CA 1
ATOM 2682 C C . LEU A 1 349 ? 25.736 6.596 16.649 1.00 45.72 349 LEU A C 1
ATOM 2684 O O . LEU A 1 349 ? 26.209 7.569 16.066 1.00 45.72 349 LEU A O 1
ATOM 2688 N N . LYS A 1 350 ? 26.291 6.090 17.755 1.00 39.91 350 LYS A N 1
ATOM 2689 C CA . LYS A 1 350 ? 27.688 6.351 18.092 1.00 39.91 350 LYS A CA 1
ATOM 2690 C C . LYS A 1 350 ? 28.527 5.675 17.013 1.00 39.91 350 LYS A C 1
ATOM 2692 O O . LYS A 1 350 ? 28.653 4.452 16.995 1.00 39.91 350 LYS A O 1
ATOM 2697 N N . GLY A 1 351 ? 29.040 6.471 16.076 1.00 43.62 351 GLY A N 1
ATOM 2698 C CA . GLY A 1 351 ? 30.100 6.022 15.181 1.00 43.62 351 GLY A CA 1
ATOM 2699 C C . GLY A 1 351 ? 31.282 5.532 16.016 1.00 43.62 351 GLY A C 1
ATOM 2700 O O . GLY A 1 351 ? 31.555 6.088 17.082 1.00 43.62 351 GLY A O 1
ATOM 2701 N N . LYS A 1 352 ? 31.974 4.488 15.548 1.00 49.88 352 LYS A N 1
ATOM 2702 C CA . LYS A 1 352 ? 33.162 3.945 16.229 1.00 49.88 352 LYS A CA 1
ATOM 2703 C C . LYS A 1 352 ? 34.297 4.969 16.393 1.00 49.88 352 LYS A C 1
ATOM 2705 O O . LYS A 1 352 ? 35.156 4.754 17.236 1.00 49.88 352 LYS A O 1
ATOM 2710 N N . ASP A 1 353 ? 34.226 6.105 15.699 1.00 48.19 353 ASP A N 1
ATOM 2711 C CA . ASP A 1 353 ? 35.305 7.092 15.639 1.00 48.19 353 ASP A CA 1
ATOM 2712 C C . ASP A 1 353 ? 34.933 8.454 16.243 1.00 48.19 353 ASP A C 1
ATOM 2714 O O . ASP A 1 353 ? 35.346 9.474 15.712 1.00 48.19 353 ASP A O 1
ATOM 2718 N N . GLY A 1 354 ? 34.116 8.518 17.304 1.00 40.34 354 GLY A N 1
ATOM 2719 C CA . GLY A 1 354 ? 33.986 9.704 18.183 1.00 40.34 354 GLY A CA 1
ATOM 2720 C C . GLY A 1 354 ? 33.568 11.053 17.558 1.00 40.34 354 GLY A C 1
ATOM 2721 O O . GLY A 1 354 ? 33.387 12.025 18.287 1.00 40.34 354 GLY A O 1
ATOM 2722 N N . GLY A 1 355 ? 33.387 11.140 16.242 1.00 31.58 355 GLY A N 1
ATOM 2723 C CA . GLY A 1 355 ? 33.055 12.348 15.507 1.00 31.58 355 GLY A CA 1
ATOM 2724 C C . GLY A 1 355 ? 31.571 12.379 15.186 1.00 31.58 355 GLY A C 1
ATOM 2725 O O . GLY A 1 355 ? 31.037 11.472 14.546 1.00 31.58 355 GLY A O 1
ATOM 2726 N N . SER A 1 356 ? 30.884 13.437 15.616 1.00 31.69 356 SER A N 1
ATOM 2727 C CA . SER A 1 356 ? 29.514 13.689 15.184 1.00 31.69 356 SER A CA 1
ATOM 2728 C C . SER A 1 356 ? 29.515 14.067 13.700 1.00 31.69 356 SER A C 1
ATOM 2730 O O . SER A 1 356 ? 29.737 15.224 13.351 1.00 31.69 356 SER A O 1
ATOM 2732 N N . GLN A 1 357 ? 29.257 13.109 12.814 1.00 28.78 357 GLN A N 1
ATOM 2733 C CA . GLN A 1 357 ? 28.828 13.426 11.455 1.00 28.78 357 GLN A CA 1
ATOM 2734 C C . GLN A 1 357 ? 27.305 13.514 11.426 1.00 28.78 357 GLN A C 1
ATOM 2736 O O . GLN A 1 357 ? 26.595 12.536 11.671 1.00 28.78 357 GLN A O 1
ATOM 2741 N N . SER A 1 358 ? 26.793 14.709 11.131 1.00 26.75 358 SER A N 1
ATOM 2742 C CA . SER A 1 358 ? 25.390 14.922 10.793 1.00 26.75 358 SER A CA 1
ATOM 2743 C C . SER A 1 358 ? 25.121 14.352 9.401 1.00 26.75 358 SER A C 1
ATOM 2745 O O . SER A 1 358 ? 25.098 15.085 8.413 1.00 26.75 358 SER A O 1
ATOM 2747 N N . ASN A 1 359 ? 24.933 13.041 9.307 1.00 24.50 359 ASN A N 1
ATOM 2748 C CA . ASN A 1 359 ? 24.400 12.452 8.088 1.00 24.50 359 ASN A CA 1
ATOM 2749 C C . ASN A 1 359 ? 22.878 12.604 8.117 1.00 24.50 359 ASN A C 1
ATOM 2751 O O . ASN A 1 359 ? 22.187 11.987 8.929 1.00 24.50 359 ASN A O 1
ATOM 2755 N N . TYR A 1 360 ? 22.373 13.492 7.262 1.00 25.39 360 TYR A N 1
ATOM 2756 C CA . TYR A 1 360 ? 20.954 13.579 6.945 1.00 25.39 360 TYR A CA 1
ATOM 2757 C C . TYR A 1 360 ? 20.579 12.326 6.143 1.00 25.39 360 TYR A C 1
ATOM 2759 O O . TYR A 1 360 ? 21.046 12.164 5.018 1.00 25.39 360 TYR A O 1
ATOM 2767 N N . PHE A 1 361 ? 19.761 11.454 6.734 1.00 29.94 361 PHE A N 1
ATOM 2768 C CA . PHE A 1 361 ? 19.096 10.337 6.059 1.00 29.94 361 PHE A CA 1
ATOM 2769 C C . PHE A 1 361 ? 17.588 10.429 6.251 1.00 29.94 361 PHE A C 1
ATOM 2771 O O . PHE A 1 361 ? 17.153 10.590 7.418 1.00 29.94 361 PHE A O 1
#

InterPro domains:
  IPR002772 Glycoside hydrolase family 3 C-terminal domain [PF01915] (119-307)
  IPR036663 Fumarylacetoacetase-like, C-terminal domain superfamily [G3DSA:3.90.850.10] (7-122)
  IPR036663 Fumarylacetoacetase-like, C-terminal domain superfamily [SSF56529] (12-100)
  IPR036881 Glycoside hydrolase family 3 C-terminal domain superfamily [G3DSA:3.40.50.1700] (193-291)
  IPR036881 Glycoside hydrolase family 3 C-terminal domain superfamily [SSF52279] (119-306)
  IPR044993 Beta-D-xylosidase [PTHR42721] (92-335)

Foldseek 3Di:
DPDDDDPDPDDDPFDKDFQPDPVSQQVVLCVPPNNVPSDDPVVVVDGDIDTDDDDDDDDPPDDDDQAWDWDDPPVDDDIDTGRDPDDDDDDDDDDDDDPCNVPDPVVVVVLLVCLLQAKDWQFADPPLDQDALVQFAEEEEEEQQQQPDCQLQAPPDDDDPAAQGQQNLQVVRHHYHYFYCAPHQLSQDRPRLVVSLVVQPPGQEYEYEHEDGCVADHVVHDHLWQARHHCSLVSLVSNLVSHPHAYEYEYEAQDAHACVSLNPRPRHRIYMYRYSSPRCNSNSVSCGNHVVGPHNHDDPWARDHGVLCVQDPPPDDFQADDDNNQGGTPVRGNPRDRPGDDDDPDPPPPDPPNDDDPDDD

Organism: NCBI:txid1862640

pLDDT: mean 82.59, std 18.25, range [24.5, 98.69]

Secondary structure (DSSP, 8-state):
--------SS----EEEE---HHHHHHHHHHHH-TTSSS-GGGGTS--EEEE-------TT---PPPEEEE--TT--S-EEEE-S------PPPP---GGGTT-HHHHHHHHHHHHHH-EEEEE-TT-SSPPTTT-SEEEEESTTTT-SGGGG-SS----S----HHHHHHTTSEEEEE-SSSSTT----HHHHHHHHGGGG-SEEEEEEE--TTTSBTTB--S--SPPTTHHHHHHHHHHH-SS-EEEEEE-SS----HHHHH-TTEEEEEEEES--TTHHHHHHHHHTTSS------SS----GGGGGSS-TT----S-BTTB--SHHHH-SS---S------------TTS-------

Sequence (361 aa):
MSKVEMVLPVVIGGYTDFFSSIYHKKNCGIIFRGPQTPIRDTWFQLPVAYHGRASSIIVSGADVVRLRGQSAPTDSPPVQFGPSEKLDFELEMYSNLGKDDVCSKEHIELANEAARQGIVLLKKDDNALPLTKATCKTVVAIGPHAKATNVMLGNYAGVPCQMTFPIVGLEKYAKVEYQMGCSEILCRNRTFIFDAMEALKNADATIIYVGIDLSIEAESRDRVDLDLPGYQNELIQMVSDAAKGPVVIVVLSAGGVDLSLAKNHPNVKAILWAGYPGEKGGQAIADILFGKYNPGGRLPHTWYPNDYVSKLPMTSMPLRPVNGYPGRTYKLSDGVKNNFSLRIKKKELKGKDGGSQSNYF